Protein AF-A0A0F9I5W0-F1 (afdb_monomer_lite)

pLDDT: mean 92.87, std 6.88, range [50.56, 98.56]

Secondary structure (DSSP, 8-state):
--GGGGHHHHHHHHHTTT-EEEEEEE-TTS-EEEEEEEEE----SSSPPPEEEEEEEEE-SS-HHHHHHHHHHHGGG-SEEEEEEEHHHHHT--HHHHHHHHTTT-EEEEESSSEEEEEPPPP-----HHHHHHHHHHHHHHHHHHHHHHTTEEEETTEEEEEETTEEEETTT--BGGG-TTPPPTTT-----TTS--TTT---TTEEEEE--TT-GGG-EEEETTS-EEETHHHHHHHHHHHHHHHTT-

Sequence (250 aa):
MKEREMRPAVTQWLESQGLYCIYEILIGGAGYCDVVGFSFKSRTSRLIPPIEKIIAVELKMAKISDVHHQAKRNQPFVTESYAAMPADFVVRMRPQSIQKFEDSGVGLLAVERAVGIAVFPEKKIATSDKLRRKLWRYKLKLDKEATCAMSKYGAYRGHPIQMIDDVWVYSDTKESVASRKDRPCGSCGLANTAEGHDGCLGALKNLMNACCGHGNIREAYIQYVDSSCIRGEEARSIIDSLKEENDGVN

Foldseek 3Di:
DDQVVLVVQVCVVLVVVVWDKDAQDQQDPLHTAGMKTWDFPDDPDPDQGHTPFIETEHTDAADLPVQLSSQLSNVQAGQAGEYEYAQVNVVPDDPVSLVSCVVSQYWYWHTDNHIDTPGHGHTDRHDDPVVSVVVSVVVVVVVVVVVVQVVQWADDLQFIWGQDPNFIAGPVPRHGPVVCLQQARPQPRDTADPVSHHRVQPDFPQFPDWDLCRVHQQRGKTAGPVRDMDGGPVSNVVSVVSVVVVVVVD

Radius of gyration: 27.0 Å; chains: 1; bounding box: 64×36×71 Å

Structure (mmCIF, N/CA/C/O backbone):
data_AF-A0A0F9I5W0-F1
#
_entry.id   AF-A0A0F9I5W0-F1
#
loop_
_atom_site.group_PDB
_atom_site.id
_atom_site.type_symbol
_atom_site.label_atom_id
_atom_site.label_alt_id
_atom_site.label_comp_id
_atom_site.label_asym_id
_atom_site.label_entity_id
_atom_site.label_seq_id
_atom_site.pdbx_PDB_ins_code
_atom_site.Cartn_x
_atom_site.Cartn_y
_atom_site.Cartn_z
_atom_site.occupancy
_atom_site.B_iso_or_equiv
_atom_site.auth_seq_id
_atom_site.auth_comp_id
_atom_site.auth_asym_id
_atom_site.auth_atom_id
_atom_site.pdbx_PDB_model_num
ATOM 1 N N . MET A 1 1 ? -1.944 -7.900 -23.874 1.00 82.44 1 MET A N 1
ATOM 2 C CA . MET A 1 1 ? -1.635 -7.215 -22.609 1.00 82.44 1 MET A CA 1
ATOM 3 C C . MET A 1 1 ? -1.514 -5.720 -22.885 1.00 82.44 1 MET A C 1
ATOM 5 O O . MET A 1 1 ? -0.941 -5.365 -23.907 1.00 82.44 1 MET A O 1
ATOM 9 N N . LYS A 1 2 ? -2.102 -4.850 -22.065 1.00 95.12 2 LYS A N 1
ATOM 10 C CA . LYS A 1 2 ? -1.902 -3.385 -22.093 1.00 95.12 2 LYS A CA 1
ATOM 11 C C . LYS A 1 2 ? -0.915 -2.977 -20.996 1.00 95.12 2 LYS A C 1
ATOM 13 O O . LYS A 1 2 ? -0.785 -3.696 -20.013 1.00 95.12 2 LYS A O 1
ATOM 18 N N . GLU A 1 3 ? -0.292 -1.798 -21.095 1.00 94.62 3 GLU A N 1
ATOM 19 C CA . GLU A 1 3 ? 0.673 -1.326 -20.074 1.00 94.62 3 GLU A CA 1
ATOM 20 C C . GLU A 1 3 ? 0.073 -1.349 -18.658 1.00 94.62 3 GLU A C 1
ATOM 22 O O . GLU A 1 3 ? 0.682 -1.861 -17.725 1.00 94.62 3 GLU A O 1
ATOM 27 N N . ARG A 1 4 ? -1.180 -0.898 -18.505 1.00 95.75 4 ARG A N 1
ATOM 28 C CA . ARG A 1 4 ? -1.890 -0.914 -17.213 1.00 95.75 4 ARG A CA 1
ATOM 29 C C . ARG A 1 4 ? -2.176 -2.316 -16.667 1.00 95.75 4 ARG A C 1
ATOM 31 O O . ARG A 1 4 ? -2.299 -2.458 -15.456 1.00 95.75 4 ARG A O 1
ATOM 38 N N . GLU A 1 5 ? -2.260 -3.335 -17.521 1.00 96.19 5 GLU A N 1
ATOM 39 C CA . GLU A 1 5 ? -2.513 -4.721 -17.100 1.00 96.19 5 GLU A CA 1
ATOM 40 C C . GLU A 1 5 ? -1.285 -5.353 -16.423 1.00 96.19 5 GLU A C 1
ATOM 42 O O . GLU A 1 5 ? -1.437 -6.332 -15.704 1.00 96.19 5 GLU A O 1
ATOM 47 N N . MET A 1 6 ? -0.090 -4.768 -16.580 1.00 97.69 6 MET A N 1
ATOM 48 C CA . MET A 1 6 ? 1.117 -5.187 -15.853 1.00 97.69 6 MET A CA 1
ATOM 49 C C . MET A 1 6 ? 1.162 -4.672 -14.405 1.00 97.69 6 MET A C 1
ATOM 51 O O . MET A 1 6 ? 1.905 -5.215 -13.587 1.00 97.69 6 MET A O 1
ATOM 55 N N . ARG A 1 7 ? 0.376 -3.636 -14.060 1.00 97.31 7 ARG A N 1
ATOM 56 C CA . ARG A 1 7 ? 0.426 -2.996 -12.732 1.00 97.31 7 ARG A CA 1
ATOM 57 C C . ARG A 1 7 ? 0.190 -3.977 -11.578 1.00 97.31 7 ARG A C 1
ATOM 59 O O . ARG A 1 7 ? 0.999 -3.937 -10.661 1.00 97.31 7 ARG A O 1
ATOM 66 N N . PRO A 1 8 ? -0.823 -4.869 -11.594 1.00 97.12 8 PRO A N 1
ATOM 67 C CA . PRO A 1 8 ? -1.068 -5.770 -10.467 1.00 97.12 8 PRO A CA 1
ATOM 68 C C . PRO A 1 8 ? 0.121 -6.681 -10.142 1.00 97.12 8 PRO A C 1
ATOM 70 O O . PRO A 1 8 ? 0.496 -6.787 -8.980 1.00 97.12 8 PRO A O 1
ATOM 73 N N . ALA A 1 9 ? 0.758 -7.276 -11.157 1.00 96.56 9 ALA A N 1
ATOM 74 C CA . ALA A 1 9 ? 1.917 -8.147 -10.958 1.00 96.56 9 ALA A CA 1
ATOM 75 C C . ALA A 1 9 ? 3.124 -7.372 -10.398 1.00 96.56 9 ALA A C 1
ATOM 77 O O . ALA A 1 9 ? 3.797 -7.841 -9.481 1.00 96.56 9 ALA A O 1
ATOM 78 N N . VAL A 1 10 ? 3.372 -6.159 -10.906 1.00 97.94 10 VAL A N 1
ATOM 79 C CA . VAL A 1 10 ? 4.441 -5.281 -10.400 1.00 97.94 10 VAL A CA 1
ATOM 80 C C . VAL A 1 10 ? 4.159 -4.828 -8.967 1.00 97.94 10 VAL A C 1
ATOM 82 O O . VAL A 1 10 ? 5.059 -4.875 -8.132 1.00 97.94 10 VAL A O 1
ATOM 85 N N . THR A 1 11 ? 2.924 -4.435 -8.658 1.00 97.69 11 THR A N 1
ATOM 86 C CA . THR A 1 11 ? 2.501 -4.063 -7.302 1.00 97.69 11 THR A CA 1
ATOM 87 C C . THR A 1 11 ? 2.692 -5.223 -6.337 1.00 97.69 11 THR A C 1
ATOM 89 O O . THR A 1 11 ? 3.347 -5.043 -5.317 1.00 97.69 11 THR A O 1
ATOM 92 N N . GLN A 1 12 ? 2.230 -6.426 -6.688 1.00 96.44 12 GLN A N 1
ATOM 93 C CA . GLN A 1 12 ? 2.403 -7.616 -5.855 1.00 96.44 12 GLN A CA 1
ATOM 94 C C . GLN A 1 12 ? 3.888 -7.915 -5.585 1.00 96.44 12 GLN A C 1
ATOM 96 O O . GLN A 1 12 ? 4.258 -8.248 -4.462 1.00 96.44 12 GLN A O 1
ATOM 101 N N . TRP A 1 13 ? 4.752 -7.758 -6.592 1.00 97.75 13 TRP A N 1
ATOM 102 C CA . TRP A 1 13 ? 6.202 -7.934 -6.449 1.00 97.75 13 TRP A CA 1
ATOM 103 C C . TRP A 1 13 ? 6.872 -6.860 -5.572 1.00 97.75 13 TRP A C 1
ATOM 105 O O . TRP A 1 13 ? 7.838 -7.142 -4.856 1.00 97.75 13 TRP A O 1
ATOM 115 N N . LEU A 1 14 ? 6.389 -5.617 -5.606 1.00 97.56 14 LEU A N 1
ATOM 116 C CA . LEU A 1 14 ? 6.857 -4.551 -4.715 1.00 97.56 14 LEU A CA 1
ATOM 117 C C . LEU A 1 14 ? 6.367 -4.783 -3.276 1.00 97.56 14 LEU A C 1
ATOM 119 O O . LEU A 1 14 ? 7.142 -4.658 -2.328 1.00 97.56 14 LEU A O 1
ATOM 123 N N . GLU A 1 15 ? 5.107 -5.172 -3.102 1.00 96.12 15 GLU A N 1
ATOM 124 C CA . GLU A 1 15 ? 4.505 -5.482 -1.801 1.00 96.12 15 GLU A CA 1
ATOM 125 C C . GLU A 1 15 ? 5.158 -6.700 -1.144 1.00 96.12 15 GLU A C 1
ATOM 127 O O . GLU A 1 15 ? 5.411 -6.675 0.060 1.00 96.12 15 GLU A O 1
ATOM 132 N N . SER A 1 16 ? 5.544 -7.725 -1.917 1.00 95.81 16 SER A N 1
ATOM 133 C CA . SER A 1 16 ? 6.304 -8.868 -1.390 1.00 95.81 16 SER A CA 1
ATOM 134 C C . SER A 1 16 ? 7.693 -8.482 -0.869 1.00 95.81 16 SER A C 1
ATOM 136 O O . SER A 1 16 ? 8.328 -9.266 -0.172 1.00 95.81 16 SER A O 1
ATOM 138 N N . GLN A 1 17 ? 8.174 -7.276 -1.191 1.00 96.25 17 GLN A N 1
ATOM 139 C CA . GLN A 1 17 ? 9.389 -6.680 -0.624 1.00 96.25 17 GLN A CA 1
ATOM 140 C C . GLN A 1 17 ? 9.099 -5.743 0.564 1.00 96.25 17 GLN A C 1
ATOM 142 O O . GLN A 1 17 ? 9.999 -5.036 1.016 1.00 96.25 17 GLN A O 1
ATOM 147 N N . GLY A 1 18 ? 7.859 -5.698 1.060 1.00 96.38 18 GLY A N 1
ATOM 148 C CA . GLY A 1 18 ? 7.440 -4.832 2.165 1.00 96.38 18 GLY A CA 1
ATOM 149 C C . GLY A 1 18 ? 7.281 -3.357 1.783 1.00 96.38 18 GLY A C 1
ATOM 150 O O . GLY A 1 18 ? 7.412 -2.484 2.643 1.00 96.38 18 GLY A O 1
ATOM 151 N N . LEU A 1 19 ? 7.045 -3.054 0.502 1.00 97.19 19 LEU A N 1
ATOM 152 C CA . LEU A 1 19 ? 6.927 -1.683 0.003 1.00 97.19 19 LEU A CA 1
ATOM 153 C C . LEU A 1 19 ? 5.465 -1.242 -0.125 1.00 97.19 19 LEU A C 1
ATOM 155 O O . LEU A 1 19 ? 4.602 -2.007 -0.546 1.00 97.19 19 LEU A O 1
ATOM 159 N N . TYR A 1 20 ? 5.208 0.035 0.156 1.00 97.69 20 TYR A N 1
ATOM 160 C CA . TYR A 1 20 ? 3.970 0.712 -0.229 1.00 97.69 20 TYR A CA 1
ATOM 161 C C . TYR A 1 20 ? 4.017 1.044 -1.717 1.00 97.69 20 TYR A C 1
ATOM 163 O O . TYR A 1 20 ? 5.058 1.488 -2.204 1.00 97.69 20 TYR A O 1
ATOM 171 N N . CYS A 1 21 ? 2.893 0.911 -2.418 1.00 97.88 21 CYS A N 1
ATOM 172 C CA . CYS A 1 21 ? 2.815 1.181 -3.851 1.00 97.88 21 CYS A CA 1
ATOM 173 C C . CYS A 1 21 ? 1.984 2.426 -4.167 1.00 97.88 21 CYS A C 1
ATOM 175 O O . CYS A 1 21 ? 0.959 2.701 -3.542 1.00 97.88 21 CYS A O 1
ATOM 177 N N . ILE A 1 22 ? 2.419 3.177 -5.176 1.00 97.56 22 ILE A N 1
ATOM 178 C CA . ILE A 1 22 ? 1.667 4.288 -5.757 1.00 97.56 22 ILE A CA 1
ATOM 179 C C . ILE A 1 22 ? 1.828 4.322 -7.276 1.00 97.56 22 ILE A C 1
ATOM 181 O O . ILE A 1 22 ? 2.888 3.990 -7.802 1.00 97.56 22 ILE A O 1
ATOM 185 N N . TYR A 1 23 ? 0.780 4.761 -7.971 1.00 97.44 23 TYR A N 1
ATOM 186 C CA . TYR A 1 23 ? 0.743 4.870 -9.426 1.00 97.44 23 TYR A CA 1
ATOM 187 C C . TYR A 1 23 ? 0.873 6.314 -9.908 1.00 97.44 23 TYR A C 1
ATOM 189 O O . TYR A 1 23 ? 0.441 7.236 -9.214 1.00 97.44 23 TYR A O 1
ATOM 197 N N . GLU A 1 24 ? 1.412 6.487 -11.117 1.00 96.88 24 GLU A N 1
ATOM 198 C CA . GLU A 1 24 ? 1.416 7.755 -11.865 1.00 96.88 24 GLU A CA 1
ATOM 199 C C . GLU A 1 24 ? 1.892 8.936 -10.996 1.00 96.88 24 GLU A C 1
ATOM 201 O O . GLU A 1 24 ? 1.242 9.979 -10.871 1.00 96.88 24 GLU A O 1
ATOM 206 N N . ILE A 1 25 ? 3.052 8.775 -10.352 1.00 96.38 25 ILE A N 1
ATOM 207 C CA . ILE A 1 25 ? 3.616 9.786 -9.456 1.00 96.38 25 ILE A CA 1
ATOM 208 C C . ILE A 1 25 ? 4.757 10.544 -10.139 1.00 96.38 25 ILE A C 1
ATOM 210 O O . ILE A 1 25 ? 5.701 9.960 -10.658 1.00 96.38 25 ILE A O 1
ATOM 214 N N . LEU A 1 26 ? 4.713 11.879 -10.075 1.00 96.50 26 LEU A N 1
ATOM 215 C CA . LEU A 1 26 ? 5.865 12.717 -10.424 1.00 96.50 26 LEU A CA 1
ATOM 216 C C . LEU A 1 26 ? 7.041 12.451 -9.462 1.00 96.50 26 LEU A C 1
ATOM 218 O O . LEU A 1 26 ? 6.924 12.767 -8.265 1.00 96.50 26 LEU A O 1
ATOM 222 N N . ILE A 1 27 ? 8.151 11.926 -9.992 1.00 93.69 27 ILE A N 1
ATOM 223 C CA . ILE A 1 27 ? 9.408 11.662 -9.278 1.00 93.69 27 ILE A CA 1
ATOM 224 C C . ILE A 1 27 ? 10.394 12.803 -9.552 1.00 93.69 27 ILE A C 1
ATOM 226 O O . ILE A 1 27 ? 11.068 12.840 -10.579 1.00 93.69 27 ILE A O 1
ATOM 230 N N . GLY A 1 28 ? 10.497 13.750 -8.617 1.00 88.75 28 GLY A N 1
ATOM 231 C CA . GLY A 1 28 ? 11.455 14.853 -8.731 1.00 88.75 28 GLY A CA 1
ATOM 232 C C . GLY A 1 28 ? 11.319 15.614 -10.058 1.00 88.75 28 GLY A C 1
ATOM 233 O O . GLY A 1 28 ? 10.234 16.098 -10.378 1.00 88.75 28 GLY A O 1
ATOM 234 N N . GLY A 1 29 ? 12.424 15.717 -10.804 1.00 90.56 29 GLY A N 1
ATOM 235 C CA . GLY A 1 29 ? 12.475 16.295 -12.156 1.00 90.56 29 GLY A CA 1
ATOM 236 C C . GLY A 1 29 ? 12.435 15.266 -13.298 1.00 90.56 29 GLY A C 1
ATOM 237 O O . GLY A 1 29 ? 12.573 15.642 -14.460 1.00 90.56 29 GLY A O 1
ATOM 238 N N . ALA A 1 30 ? 12.273 13.971 -12.999 1.00 92.06 30 ALA A N 1
ATOM 239 C CA . ALA A 1 30 ? 12.296 12.907 -14.006 1.00 92.06 30 ALA A CA 1
ATOM 240 C C . ALA A 1 30 ? 11.003 12.821 -14.833 1.00 92.06 30 ALA A C 1
ATOM 242 O O . ALA A 1 30 ? 11.044 12.370 -15.974 1.00 92.06 30 ALA A O 1
ATOM 243 N N . GLY A 1 31 ? 9.884 13.307 -14.292 1.00 95.62 31 GLY A N 1
ATOM 244 C CA . GLY A 1 31 ? 8.555 13.149 -14.882 1.00 95.62 31 GLY A CA 1
ATOM 245 C C . GLY A 1 31 ? 7.683 12.186 -14.077 1.00 95.62 31 GLY A C 1
ATOM 246 O O . GLY A 1 31 ? 7.997 11.850 -12.931 1.00 95.62 31 GLY A O 1
ATOM 247 N N . TYR A 1 32 ? 6.545 11.813 -14.654 1.00 97.62 32 TYR A N 1
ATOM 248 C CA . TYR A 1 32 ? 5.653 10.812 -14.077 1.00 97.62 32 TYR A CA 1
ATOM 249 C C . TYR A 1 32 ? 6.230 9.418 -14.298 1.00 97.62 32 TYR A C 1
ATOM 251 O O . TYR A 1 32 ? 6.680 9.121 -15.398 1.00 97.62 32 TYR A O 1
ATOM 259 N N . CYS A 1 33 ? 6.197 8.598 -13.253 1.00 97.62 33 CYS A N 1
ATOM 260 C CA . CYS A 1 33 ? 6.537 7.183 -13.315 1.00 97.62 33 CYS A CA 1
ATOM 261 C C . CYS A 1 33 ? 5.280 6.345 -13.077 1.00 97.62 33 CYS A C 1
ATOM 263 O O . CYS A 1 33 ? 4.433 6.719 -12.255 1.00 97.62 33 CYS A O 1
ATOM 265 N N . ASP A 1 34 ? 5.165 5.227 -13.790 1.00 98.00 34 ASP A N 1
ATOM 266 C CA . ASP A 1 34 ? 3.978 4.373 -13.768 1.00 98.00 34 ASP A CA 1
ATOM 267 C C . ASP A 1 34 ? 3.693 3.759 -12.400 1.00 98.00 34 ASP A C 1
ATOM 269 O O . ASP A 1 34 ? 2.553 3.838 -11.931 1.00 98.00 34 ASP A O 1
ATOM 273 N N . VAL A 1 35 ? 4.704 3.152 -11.772 1.00 98.31 35 VAL A N 1
ATOM 274 C CA . VAL A 1 35 ? 4.591 2.507 -10.458 1.00 98.31 35 VAL A CA 1
ATOM 275 C C . VAL A 1 35 ? 5.809 2.853 -9.609 1.00 98.31 35 VAL A C 1
ATOM 277 O O . VAL A 1 35 ? 6.950 2.740 -10.053 1.00 98.31 35 VAL A O 1
ATOM 280 N N . VAL A 1 36 ? 5.574 3.251 -8.361 1.00 97.88 36 VAL A N 1
ATOM 281 C CA . VAL A 1 36 ? 6.628 3.477 -7.372 1.00 97.88 36 VAL A CA 1
ATOM 282 C C . VAL A 1 36 ? 6.345 2.667 -6.120 1.00 97.88 36 VAL A C 1
ATOM 284 O O . VAL A 1 36 ? 5.305 2.844 -5.489 1.00 97.88 36 VAL A O 1
ATOM 287 N N . GLY A 1 37 ? 7.301 1.819 -5.750 1.00 98.06 37 GLY A N 1
ATOM 288 C CA . GLY A 1 37 ? 7.352 1.153 -4.453 1.00 98.06 37 GLY A CA 1
ATOM 289 C C . GLY A 1 37 ? 8.230 1.943 -3.488 1.00 98.06 37 GLY A C 1
ATOM 290 O O . GLY A 1 37 ? 9.284 2.431 -3.888 1.00 98.06 37 GLY A O 1
ATOM 291 N N . PHE A 1 38 ? 7.846 2.088 -2.224 1.00 97.50 38 PHE A N 1
ATOM 292 C CA . PHE A 1 38 ? 8.676 2.777 -1.235 1.00 97.50 38 PHE A CA 1
ATOM 293 C C . PHE A 1 38 ? 8.507 2.239 0.188 1.00 97.50 38 PHE A C 1
ATOM 295 O O . PHE A 1 38 ? 7.446 1.750 0.565 1.00 97.50 38 PHE A O 1
ATOM 302 N N . SER A 1 39 ? 9.549 2.392 1.002 1.00 96.94 39 SER A N 1
ATOM 303 C CA . SER A 1 39 ? 9.521 2.161 2.445 1.00 96.94 39 SER A CA 1
ATOM 304 C C . SER A 1 39 ? 10.256 3.267 3.197 1.00 96.94 39 SER A C 1
ATOM 306 O O . SER A 1 39 ? 11.050 4.043 2.653 1.00 96.94 39 SER A O 1
ATOM 308 N N . PHE A 1 40 ? 9.963 3.345 4.487 1.00 96.19 40 PHE A N 1
ATOM 309 C CA . PHE A 1 40 ? 10.560 4.283 5.419 1.00 96.19 40 PHE A CA 1
ATOM 310 C C . PHE A 1 40 ? 11.218 3.498 6.541 1.00 96.19 40 PHE A C 1
ATOM 312 O O . PHE A 1 40 ? 10.664 2.496 6.989 1.00 96.19 40 PHE A O 1
ATOM 319 N N . LYS A 1 41 ? 12.342 4.005 7.053 1.00 95.62 41 LYS A N 1
ATOM 320 C CA . LYS A 1 41 ? 12.914 3.474 8.293 1.00 95.62 41 LYS A CA 1
ATOM 321 C C . LYS A 1 41 ? 11.920 3.629 9.446 1.00 95.62 41 LYS A C 1
ATOM 323 O O . LYS A 1 41 ? 11.048 4.504 9.419 1.00 95.62 41 LYS A O 1
ATOM 328 N N . SER A 1 42 ? 12.110 2.833 10.496 1.00 94.06 42 SER A N 1
ATOM 329 C CA . SER A 1 42 ? 11.346 2.960 11.736 1.00 94.06 42 SER A CA 1
ATOM 330 C C . SER A 1 42 ? 11.361 4.394 12.259 1.00 94.06 42 SER A C 1
ATOM 332 O O . SER A 1 42 ? 12.389 5.079 12.275 1.00 94.06 42 SER A O 1
ATOM 334 N N . ARG A 1 43 ? 10.189 4.862 12.687 1.00 92.12 43 ARG A N 1
ATOM 335 C CA . ARG A 1 43 ? 10.019 6.217 13.201 1.00 92.12 43 ARG A CA 1
ATOM 336 C C . ARG A 1 43 ? 10.555 6.298 14.628 1.00 92.12 43 ARG A C 1
ATOM 338 O O . ARG A 1 43 ? 9.974 5.719 15.533 1.00 92.12 43 ARG A O 1
ATOM 345 N N . THR A 1 44 ? 11.628 7.059 14.826 1.00 90.31 44 THR A N 1
ATOM 346 C CA . THR A 1 44 ? 12.231 7.297 16.152 1.00 90.31 44 THR A CA 1
ATOM 347 C C . THR A 1 44 ? 11.828 8.637 16.771 1.00 90.31 44 THR A C 1
ATOM 349 O O . THR A 1 44 ? 12.105 8.887 17.938 1.00 90.31 44 THR A O 1
ATOM 352 N N . SER A 1 45 ? 11.189 9.528 16.005 1.00 92.69 45 SER A N 1
ATOM 353 C CA . SER A 1 45 ? 10.812 10.868 16.468 1.00 92.69 45 SER A CA 1
ATOM 354 C C 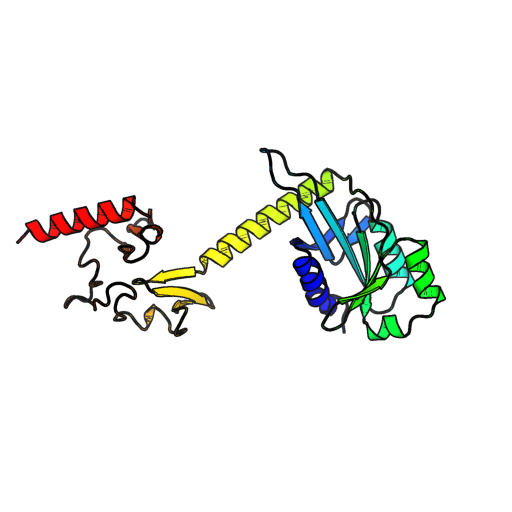. SER A 1 45 ? 9.581 11.420 15.742 1.00 92.69 45 SER A C 1
ATOM 356 O O . SER A 1 45 ? 8.978 10.767 14.885 1.00 92.69 45 SER A O 1
ATOM 358 N N . ARG A 1 46 ? 9.199 12.665 16.057 1.00 83.44 46 ARG A N 1
ATOM 359 C CA . ARG A 1 46 ? 8.107 13.367 15.362 1.00 83.44 46 ARG A CA 1
ATOM 360 C C . ARG A 1 46 ? 8.429 13.681 13.897 1.00 83.44 46 ARG A C 1
ATOM 362 O O . ARG A 1 46 ? 7.489 13.874 13.128 1.00 83.44 46 ARG A O 1
ATOM 369 N N . LEU A 1 47 ? 9.704 13.691 13.507 1.00 91.75 47 LEU A N 1
ATOM 370 C CA . LEU A 1 47 ? 10.131 13.953 12.133 1.00 91.75 47 LEU A CA 1
ATOM 371 C C . LEU A 1 47 ? 9.667 12.848 11.172 1.00 91.75 47 LEU A C 1
ATOM 373 O O . LEU A 1 47 ? 9.412 11.711 11.572 1.00 91.75 47 LEU A O 1
ATOM 377 N N . ILE A 1 48 ? 9.572 13.196 9.887 1.00 93.81 48 ILE A N 1
ATOM 378 C CA . ILE A 1 48 ? 9.342 12.216 8.821 1.00 93.81 48 ILE A CA 1
ATOM 379 C C . ILE A 1 48 ? 10.563 11.288 8.775 1.00 93.81 48 ILE A C 1
ATOM 381 O O . ILE A 1 48 ? 11.680 11.800 8.620 1.00 93.81 48 ILE A O 1
ATOM 385 N N . PRO A 1 49 ? 10.387 9.960 8.893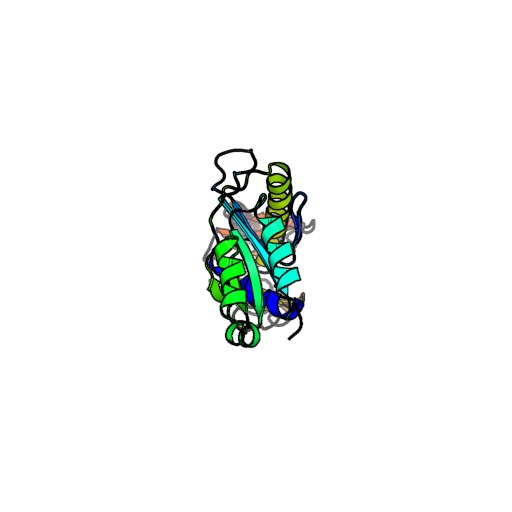 1.00 94.88 49 PRO A N 1
ATOM 386 C CA . PRO A 1 49 ? 11.513 9.042 8.844 1.00 94.88 49 PRO A CA 1
ATOM 387 C C . PRO A 1 49 ? 12.284 9.166 7.519 1.00 94.88 49 PRO A C 1
ATOM 389 O O . PRO A 1 49 ? 11.713 9.563 6.496 1.00 94.88 49 PRO A O 1
ATOM 392 N N . PRO A 1 50 ? 13.587 8.848 7.492 1.00 94.25 50 PRO A N 1
ATOM 393 C CA . PRO A 1 50 ? 14.317 8.702 6.239 1.00 94.25 50 PRO A CA 1
ATOM 394 C C . PRO A 1 50 ? 13.661 7.648 5.339 1.00 94.25 50 PRO A C 1
ATOM 396 O O . PRO A 1 50 ? 13.156 6.636 5.835 1.00 94.25 50 PRO A O 1
ATOM 399 N N . ILE A 1 51 ? 13.698 7.875 4.022 1.00 95.00 51 ILE A N 1
ATOM 400 C CA . ILE A 1 51 ? 13.374 6.820 3.054 1.00 95.00 51 ILE A CA 1
ATOM 401 C C . ILE A 1 51 ? 14.395 5.700 3.254 1.00 95.00 51 ILE A C 1
ATOM 403 O O . ILE A 1 51 ? 15.596 5.959 3.338 1.00 95.00 51 ILE A O 1
ATOM 407 N N . GLU A 1 52 ? 13.908 4.472 3.360 1.00 94.88 52 GLU A N 1
ATOM 408 C CA . GLU A 1 52 ? 14.759 3.287 3.397 1.00 94.88 52 GLU A CA 1
ATOM 409 C C . GLU A 1 52 ? 14.975 2.748 1.985 1.00 94.88 52 GLU A C 1
ATOM 411 O O . GLU A 1 52 ? 16.116 2.571 1.564 1.00 94.88 52 GLU A O 1
ATOM 416 N N . LYS A 1 53 ? 13.883 2.555 1.240 1.00 96.06 53 LYS A N 1
ATOM 417 C CA . LYS A 1 53 ? 13.907 2.063 -0.135 1.00 96.06 53 LYS A CA 1
ATOM 418 C C . LYS A 1 53 ? 12.901 2.826 -0.987 1.00 96.06 53 LYS A C 1
ATOM 420 O O . LYS A 1 53 ? 11.818 3.174 -0.519 1.00 96.06 53 LYS A O 1
ATOM 425 N N . ILE A 1 54 ? 13.248 3.088 -2.241 1.00 97.00 54 ILE A N 1
ATOM 426 C CA . ILE A 1 54 ? 12.324 3.610 -3.248 1.00 97.00 54 ILE A CA 1
ATOM 427 C C . ILE A 1 54 ? 12.672 3.019 -4.616 1.00 97.00 54 ILE A C 1
ATOM 429 O O . ILE A 1 54 ? 13.771 3.204 -5.136 1.00 97.00 54 ILE A O 1
ATOM 433 N N . ILE A 1 55 ? 11.721 2.304 -5.197 1.00 97.69 55 ILE A N 1
ATOM 434 C CA . ILE A 1 55 ? 11.843 1.635 -6.485 1.00 97.69 55 ILE A CA 1
ATOM 435 C C . ILE A 1 55 ? 10.918 2.337 -7.475 1.00 97.69 55 ILE A C 1
ATOM 437 O O . ILE A 1 55 ? 9.714 2.396 -7.238 1.00 97.69 55 ILE A O 1
ATOM 441 N N . ALA A 1 56 ? 11.466 2.854 -8.573 1.00 97.75 56 ALA A N 1
ATOM 442 C CA . ALA A 1 56 ? 10.675 3.301 -9.719 1.00 97.75 56 ALA A CA 1
ATOM 443 C C . ALA A 1 56 ? 10.583 2.186 -10.760 1.00 97.75 56 ALA A C 1
ATOM 445 O O . ALA A 1 56 ? 11.598 1.571 -11.085 1.00 97.75 56 ALA A O 1
ATOM 446 N N . VAL A 1 57 ? 9.391 1.956 -11.303 1.00 98.44 57 VAL A N 1
ATOM 447 C CA . VAL A 1 57 ? 9.156 0.983 -12.370 1.00 98.44 57 VAL A CA 1
ATOM 448 C C . VAL A 1 57 ? 8.396 1.660 -13.506 1.00 98.44 57 VAL A C 1
ATOM 450 O O . VAL A 1 57 ? 7.251 2.077 -13.331 1.00 98.44 57 VAL A O 1
ATOM 453 N N . GLU A 1 58 ? 9.035 1.756 -14.671 1.00 98.50 58 GLU A N 1
ATOM 454 C CA . GLU A 1 58 ? 8.414 2.254 -15.901 1.00 98.50 58 GLU A CA 1
ATOM 455 C C . GLU A 1 58 ? 7.884 1.084 -16.737 1.00 98.50 58 GLU A C 1
ATOM 457 O O . GLU A 1 58 ? 8.614 0.123 -16.991 1.00 98.50 58 GLU A O 1
ATOM 462 N N . LEU A 1 59 ? 6.628 1.153 -17.179 1.00 98.25 59 LEU A N 1
ATOM 463 C CA . LEU A 1 59 ? 5.954 0.074 -17.896 1.00 98.25 59 LEU A CA 1
ATOM 464 C C . LEU A 1 59 ? 5.936 0.362 -19.397 1.00 98.25 59 LEU A C 1
ATOM 466 O O . LEU A 1 59 ? 5.531 1.442 -19.820 1.00 98.25 59 LEU A O 1
ATOM 470 N N . LYS A 1 60 ? 6.302 -0.616 -20.233 1.00 98.00 60 LYS A N 1
ATOM 471 C CA . LYS A 1 60 ? 6.162 -0.484 -21.693 1.00 98.00 60 LYS A CA 1
ATOM 472 C C . LYS A 1 60 ? 5.881 -1.801 -22.380 1.00 98.00 60 LYS A C 1
ATOM 474 O O . LYS A 1 60 ? 6.484 -2.819 -22.066 1.00 98.00 60 LYS A O 1
ATOM 479 N N . MET A 1 61 ? 5.024 -1.765 -23.398 1.00 97.75 61 MET A N 1
ATOM 480 C CA . MET A 1 61 ? 4.701 -2.976 -24.161 1.00 97.75 61 MET A CA 1
ATOM 481 C C . MET A 1 61 ? 5.854 -3.471 -25.038 1.00 97.75 61 MET A C 1
ATOM 483 O O . MET A 1 61 ? 6.092 -4.670 -25.108 1.00 97.75 61 MET A O 1
ATOM 487 N N . ALA A 1 62 ? 6.534 -2.564 -25.747 1.00 95.75 62 ALA A N 1
ATOM 488 C CA . ALA A 1 62 ? 7.537 -2.949 -26.752 1.00 95.75 62 ALA A CA 1
ATOM 489 C C . ALA A 1 62 ? 8.615 -1.887 -27.046 1.00 95.75 62 ALA A C 1
ATOM 491 O O . ALA A 1 62 ? 9.630 -2.190 -27.672 1.00 95.75 62 ALA A O 1
ATOM 492 N N . LYS A 1 63 ? 8.427 -0.627 -26.630 1.00 97.31 63 LYS A N 1
ATOM 493 C CA . LYS A 1 63 ? 9.347 0.468 -26.981 1.00 97.31 63 LYS A CA 1
ATOM 494 C C . LYS A 1 63 ? 10.561 0.500 -26.048 1.00 97.31 63 LYS A C 1
ATOM 496 O O . LYS A 1 63 ? 10.584 1.255 -25.080 1.00 97.31 63 LYS A O 1
ATOM 501 N N . ILE A 1 64 ? 11.568 -0.319 -26.363 1.00 97.81 64 ILE A N 1
ATOM 502 C CA . ILE A 1 64 ? 12.797 -0.490 -25.563 1.00 97.81 64 ILE A CA 1
ATOM 503 C C . ILE A 1 64 ? 13.509 0.848 -25.306 1.00 97.81 64 ILE A C 1
ATOM 505 O O . ILE A 1 64 ? 13.918 1.115 -24.182 1.00 97.81 64 ILE A O 1
ATOM 509 N N . SER A 1 65 ? 13.660 1.695 -26.331 1.00 97.69 65 SER A N 1
ATOM 510 C CA . SER A 1 65 ? 14.336 2.995 -26.198 1.00 97.69 65 SER A CA 1
ATOM 511 C C . SER A 1 65 ? 13.641 3.913 -25.200 1.00 97.69 65 SER A C 1
ATOM 513 O O . SER A 1 65 ? 14.301 4.538 -24.374 1.00 97.69 65 SER A O 1
ATOM 515 N N . ASP A 1 66 ? 12.313 3.971 -25.273 1.00 97.69 66 ASP A N 1
ATOM 516 C CA . ASP A 1 66 ? 11.505 4.888 -24.476 1.00 97.69 66 ASP A CA 1
ATOM 517 C C . ASP A 1 66 ? 11.539 4.461 -23.011 1.00 97.69 66 ASP A C 1
ATOM 519 O O . ASP A 1 66 ? 11.879 5.265 -22.145 1.00 97.69 66 ASP A O 1
ATOM 523 N N . VAL A 1 67 ? 11.283 3.174 -22.744 1.00 97.50 67 VAL A N 1
ATOM 524 C CA . VAL A 1 67 ? 11.269 2.645 -21.373 1.00 97.50 67 VAL A CA 1
ATOM 525 C C . VAL A 1 67 ? 12.644 2.731 -20.721 1.00 97.50 67 VAL A C 1
ATOM 527 O O . VAL A 1 67 ? 12.752 3.112 -19.559 1.00 97.50 67 VAL A O 1
ATOM 530 N N . HIS A 1 68 ? 13.711 2.460 -21.481 1.00 98.31 68 HIS A N 1
ATOM 531 C CA . HIS A 1 68 ? 15.085 2.607 -21.006 1.00 98.31 68 HIS A CA 1
ATOM 532 C C . HIS A 1 68 ? 15.398 4.060 -20.654 1.00 98.31 68 HIS A C 1
ATOM 534 O O . HIS A 1 68 ? 15.886 4.338 -19.559 1.00 98.31 68 HIS A O 1
ATOM 540 N N . HIS A 1 69 ? 15.067 5.000 -21.543 1.00 97.81 69 HIS A N 1
ATOM 541 C CA . HIS A 1 69 ? 15.300 6.422 -21.316 1.00 97.81 69 HIS A CA 1
ATOM 542 C C . HIS A 1 69 ? 14.539 6.939 -20.085 1.00 97.81 69 HIS A C 1
ATOM 544 O O . HIS A 1 69 ? 15.119 7.633 -19.247 1.00 97.81 69 HIS A O 1
ATOM 550 N N . GLN A 1 70 ? 13.261 6.583 -19.950 1.00 97.75 70 GLN A N 1
ATOM 551 C CA . GLN A 1 70 ? 12.418 6.979 -18.821 1.00 97.75 70 GLN A CA 1
ATOM 552 C C . GLN A 1 70 ? 12.924 6.378 -17.500 1.00 97.75 70 GLN A C 1
ATOM 554 O O . GLN A 1 70 ? 13.151 7.112 -16.536 1.00 97.75 70 GLN A O 1
ATOM 559 N N . ALA A 1 71 ? 13.215 5.074 -17.468 1.00 97.50 71 ALA A N 1
ATOM 560 C CA . ALA A 1 71 ? 13.763 4.419 -16.284 1.00 97.50 71 ALA A CA 1
ATOM 561 C C . ALA A 1 71 ? 15.137 4.996 -15.893 1.00 97.50 71 ALA A C 1
ATOM 563 O O . ALA A 1 71 ? 15.389 5.273 -14.716 1.00 97.50 71 ALA A O 1
ATOM 564 N N . LYS A 1 72 ? 16.013 5.281 -16.862 1.00 97.56 72 LYS A N 1
ATOM 565 C CA . LYS A 1 72 ? 17.307 5.930 -16.607 1.00 97.56 72 LYS A CA 1
ATOM 566 C C . LYS A 1 72 ? 17.138 7.321 -15.990 1.00 97.56 72 LYS A C 1
ATOM 568 O O . LYS A 1 72 ? 17.848 7.660 -15.046 1.00 97.56 72 LYS A O 1
ATOM 573 N N . ARG A 1 73 ? 16.168 8.114 -16.461 1.00 96.88 73 ARG A N 1
ATOM 574 C CA . ARG A 1 73 ? 15.863 9.446 -15.901 1.00 96.88 73 ARG A CA 1
ATOM 575 C C . ARG A 1 73 ? 15.396 9.410 -14.447 1.00 96.88 73 ARG A C 1
ATOM 577 O O . ARG A 1 73 ? 15.612 10.393 -13.742 1.00 96.88 73 ARG A O 1
ATOM 584 N N . ASN A 1 74 ? 14.796 8.311 -13.990 1.00 96.44 74 ASN A N 1
ATOM 585 C CA . ASN A 1 74 ? 14.354 8.163 -12.601 1.00 96.44 74 ASN A CA 1
ATOM 586 C C . ASN A 1 74 ? 15.522 7.940 -11.622 1.00 96.44 74 ASN A C 1
ATOM 588 O O . ASN A 1 74 ? 15.421 8.353 -10.466 1.00 96.44 74 ASN A O 1
ATOM 592 N N . GLN A 1 75 ? 16.636 7.344 -12.070 1.00 95.94 75 GLN A N 1
ATOM 593 C CA . GLN A 1 75 ? 17.756 6.914 -11.214 1.00 95.94 75 GLN A CA 1
ATOM 594 C C . GLN A 1 75 ? 18.301 7.963 -10.225 1.00 95.94 75 GLN A C 1
ATOM 596 O O . GLN A 1 75 ? 18.626 7.573 -9.107 1.00 95.94 75 GLN A O 1
ATOM 601 N N . PRO A 1 76 ? 18.409 9.269 -10.549 1.00 95.06 76 PRO A N 1
ATOM 602 C CA . PRO A 1 76 ? 18.915 10.262 -9.595 1.00 95.06 76 PRO A CA 1
ATOM 603 C C . PRO A 1 76 ? 18.019 10.477 -8.365 1.00 95.06 76 PRO A C 1
ATOM 605 O O . PRO A 1 76 ? 18.432 11.122 -7.405 1.00 95.06 76 PRO A O 1
ATOM 608 N N . PHE A 1 77 ? 16.777 9.990 -8.396 1.00 95.62 77 PHE A N 1
ATOM 609 C CA . PHE A 1 77 ? 15.769 10.257 -7.371 1.00 95.62 77 PHE A CA 1
ATOM 610 C C . PHE A 1 77 ? 15.359 9.017 -6.576 1.00 95.62 77 PHE A C 1
ATOM 612 O O . PHE A 1 77 ? 14.606 9.153 -5.608 1.00 95.62 77 PHE A O 1
ATOM 619 N N . VAL A 1 78 ? 15.815 7.830 -6.982 1.00 95.88 78 VAL A N 1
ATOM 620 C CA . VAL A 1 78 ? 15.360 6.546 -6.440 1.00 95.88 78 VAL A CA 1
ATOM 621 C C . VAL A 1 78 ? 16.531 5.644 -6.058 1.00 95.88 78 VAL A C 1
ATOM 623 O O . VAL A 1 78 ? 17.657 5.871 -6.493 1.00 95.88 78 VAL A O 1
ATOM 626 N N . THR A 1 79 ? 16.285 4.630 -5.226 1.00 96.75 79 THR A N 1
ATOM 627 C CA . THR A 1 79 ? 17.324 3.668 -4.842 1.00 96.75 79 THR A CA 1
ATOM 628 C C . THR A 1 79 ? 17.542 2.635 -5.931 1.00 96.75 79 THR A C 1
ATOM 630 O O . THR A 1 79 ? 18.669 2.205 -6.143 1.00 96.75 79 THR A O 1
ATOM 633 N N . GLU A 1 80 ? 16.466 2.251 -6.620 1.00 97.44 80 GLU A N 1
ATOM 634 C CA . GLU A 1 80 ? 16.483 1.310 -7.736 1.00 97.44 80 GLU A CA 1
ATOM 635 C C . GLU A 1 80 ? 15.513 1.800 -8.820 1.00 97.44 80 GLU A C 1
ATOM 637 O O . GLU A 1 80 ? 14.441 2.328 -8.512 1.00 97.44 80 GLU A O 1
ATOM 642 N N . SER A 1 81 ? 15.884 1.634 -10.088 1.00 97.62 81 SER A N 1
ATOM 643 C CA . SER A 1 81 ? 15.026 1.976 -11.222 1.00 97.62 81 SER A CA 1
ATOM 644 C C . SER A 1 81 ? 14.951 0.804 -12.186 1.00 97.62 81 SER A C 1
ATOM 646 O O . SER A 1 81 ? 15.988 0.267 -12.579 1.00 97.62 81 SER A O 1
ATOM 648 N N . TYR A 1 82 ? 13.734 0.431 -12.565 1.00 98.56 82 TYR A N 1
ATOM 649 C CA . TYR A 1 82 ? 13.452 -0.686 -13.452 1.00 98.56 82 TYR A CA 1
ATOM 650 C C . TYR A 1 82 ? 12.647 -0.233 -14.668 1.00 98.56 82 TYR A C 1
ATOM 652 O O . TYR A 1 82 ? 11.746 0.601 -14.574 1.00 98.56 82 TYR A O 1
ATOM 660 N N . ALA A 1 83 ? 12.941 -0.854 -15.803 1.00 98.44 83 ALA A N 1
ATOM 661 C CA . ALA A 1 83 ? 12.007 -0.991 -16.906 1.00 98.44 83 ALA A CA 1
ATOM 662 C C . ALA A 1 83 ? 11.262 -2.320 -16.759 1.00 98.44 83 ALA A C 1
ATOM 664 O O . ALA A 1 83 ? 11.868 -3.337 -16.423 1.00 98.44 83 ALA A O 1
ATOM 665 N N . ALA A 1 84 ? 9.966 -2.333 -17.037 1.00 98.38 84 ALA A N 1
ATOM 666 C CA . ALA A 1 84 ? 9.151 -3.535 -17.016 1.00 98.38 84 ALA A CA 1
ATOM 667 C C . ALA A 1 84 ? 8.415 -3.705 -18.342 1.00 98.38 84 ALA A C 1
ATOM 669 O O . ALA A 1 84 ? 7.786 -2.775 -18.859 1.00 98.38 84 ALA A O 1
ATOM 670 N N . MET A 1 85 ? 8.515 -4.909 -18.893 1.00 98.38 85 MET A N 1
ATOM 671 C CA . MET A 1 85 ? 7.944 -5.272 -20.186 1.00 98.38 85 MET A CA 1
ATOM 672 C C . MET A 1 85 ? 7.331 -6.677 -20.112 1.00 98.38 85 MET A C 1
ATOM 674 O O . MET A 1 85 ? 7.703 -7.450 -19.225 1.00 98.38 85 MET A O 1
ATOM 678 N N . PRO A 1 86 ? 6.422 -7.045 -21.034 1.00 98.31 86 PRO A N 1
ATOM 679 C CA . PRO A 1 86 ? 5.872 -8.395 -21.091 1.00 98.31 86 PRO A CA 1
ATOM 680 C C . PRO A 1 86 ? 6.967 -9.461 -21.172 1.00 98.31 86 PRO A C 1
ATOM 682 O O . PRO A 1 86 ? 7.933 -9.311 -21.925 1.00 98.31 86 PRO A O 1
ATOM 685 N N . ALA A 1 87 ? 6.818 -10.548 -20.417 1.00 97.75 87 ALA A N 1
ATOM 686 C CA . ALA A 1 87 ? 7.838 -11.591 -20.333 1.00 97.75 87 ALA A CA 1
ATOM 687 C C . ALA A 1 87 ? 8.174 -12.211 -21.701 1.00 97.75 87 ALA A C 1
ATOM 689 O O . ALA A 1 87 ? 9.345 -12.393 -22.029 1.00 97.75 87 ALA A O 1
ATOM 690 N N . ASP A 1 88 ? 7.163 -12.457 -22.537 1.00 97.31 88 ASP A N 1
ATOM 691 C CA . ASP A 1 88 ? 7.341 -12.997 -23.886 1.00 97.31 88 ASP A CA 1
ATOM 692 C C . ASP A 1 88 ? 8.138 -12.045 -24.796 1.00 97.31 88 ASP A C 1
ATOM 694 O O . ASP A 1 88 ? 8.897 -12.488 -25.659 1.00 97.31 88 ASP A O 1
ATOM 698 N N . PHE A 1 89 ? 7.996 -10.732 -24.593 1.00 97.56 89 PHE A N 1
ATOM 699 C CA . PHE A 1 89 ? 8.786 -9.725 -25.286 1.00 97.56 89 PHE A CA 1
ATOM 700 C C . PHE A 1 89 ? 10.237 -9.736 -24.803 1.00 97.56 89 PHE A C 1
ATOM 702 O O . PHE A 1 89 ? 11.138 -9.778 -25.640 1.00 97.56 89 PHE A O 1
ATOM 709 N N . VAL A 1 90 ? 10.464 -9.752 -23.483 1.00 97.50 90 VAL A N 1
ATOM 710 C CA . VAL A 1 90 ? 11.812 -9.770 -22.886 1.00 97.50 90 VAL A CA 1
ATOM 711 C C . VAL A 1 90 ? 12.615 -10.982 -23.356 1.00 97.50 90 VAL A C 1
ATOM 713 O O . VAL A 1 90 ? 13.760 -10.825 -23.770 1.00 97.50 90 VAL A O 1
ATOM 716 N N . VAL A 1 91 ? 12.002 -12.170 -23.399 1.00 97.25 91 VAL A N 1
ATOM 717 C CA . VAL A 1 91 ? 12.646 -13.410 -23.879 1.00 97.25 91 VAL A CA 1
ATOM 718 C C . VAL A 1 91 ? 13.131 -13.301 -25.332 1.00 97.25 91 VAL A C 1
ATOM 720 O O . VAL A 1 91 ? 14.124 -13.921 -25.701 1.00 97.25 91 VAL A O 1
ATOM 723 N N . ARG A 1 92 ? 12.459 -12.499 -26.167 1.00 97.50 92 ARG A N 1
ATOM 724 C CA . ARG A 1 92 ? 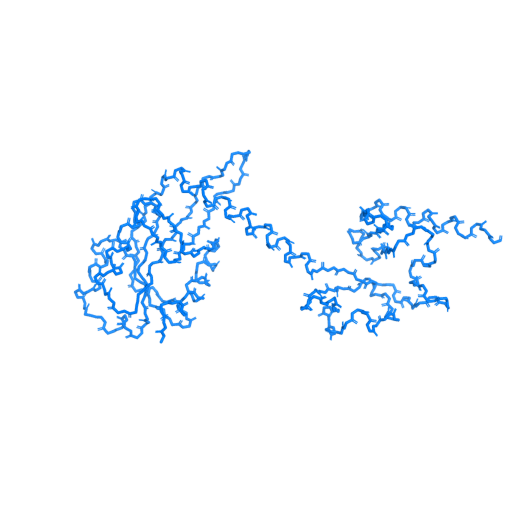12.822 -12.290 -27.581 1.00 97.50 92 ARG A CA 1
ATOM 725 C C . ARG A 1 92 ? 13.766 -11.104 -27.799 1.00 97.50 92 ARG A C 1
ATOM 727 O O . ARG A 1 92 ? 14.098 -10.798 -28.948 1.00 97.50 92 ARG A O 1
ATOM 734 N N . MET A 1 93 ? 14.168 -10.392 -26.745 1.00 97.88 93 MET A N 1
ATOM 735 C CA . MET A 1 93 ? 15.062 -9.245 -26.883 1.00 97.88 93 MET A CA 1
ATOM 736 C C . MET A 1 93 ? 16.438 -9.685 -27.378 1.00 97.88 93 MET A C 1
ATOM 738 O O . MET A 1 93 ? 16.985 -10.706 -26.971 1.00 97.88 93 MET A O 1
ATOM 742 N N . ARG A 1 94 ? 17.026 -8.874 -28.262 1.00 97.94 94 ARG A N 1
ATOM 743 C CA . ARG A 1 94 ? 18.401 -9.098 -28.716 1.00 97.94 94 ARG A CA 1
ATOM 744 C C . ARG A 1 94 ? 19.367 -8.887 -27.542 1.00 97.94 94 ARG A C 1
ATOM 746 O O . ARG A 1 94 ? 19.143 -7.950 -26.771 1.00 97.94 94 ARG A O 1
ATOM 753 N N . PRO A 1 95 ? 20.479 -9.637 -27.447 1.00 97.81 95 PRO A N 1
ATOM 754 C CA . PRO A 1 95 ? 21.468 -9.452 -26.382 1.00 97.81 95 PRO A CA 1
ATOM 755 C C . PRO A 1 95 ? 21.958 -8.005 -26.250 1.00 97.81 95 PRO A C 1
ATOM 757 O O . PRO A 1 95 ? 22.028 -7.471 -25.150 1.00 97.81 95 PRO A O 1
ATOM 760 N N . GLN A 1 96 ? 22.173 -7.306 -27.373 1.00 98.00 96 GLN A N 1
ATOM 761 C CA . GLN A 1 96 ? 22.594 -5.898 -27.358 1.00 98.00 96 GLN A CA 1
ATOM 762 C C . GLN A 1 96 ? 21.542 -4.963 -26.747 1.00 98.00 96 GLN A C 1
ATOM 764 O O . GLN A 1 96 ? 21.874 -3.881 -26.275 1.00 98.00 96 GLN A O 1
ATOM 769 N N . SER A 1 97 ? 20.260 -5.333 -26.791 1.00 97.94 97 SER A N 1
ATOM 770 C CA . SER A 1 97 ? 19.198 -4.572 -26.135 1.00 97.94 97 SER A CA 1
ATOM 771 C C . SER A 1 97 ? 19.211 -4.779 -24.626 1.00 97.94 97 SER A C 1
ATOM 773 O O . SER A 1 97 ? 18.967 -3.813 -23.916 1.00 97.94 97 SER A O 1
ATOM 775 N N . ILE A 1 98 ? 19.506 -5.993 -24.152 1.00 97.88 98 ILE A N 1
ATOM 776 C CA . ILE A 1 98 ? 19.631 -6.315 -22.722 1.00 97.88 98 ILE A CA 1
ATOM 777 C C . ILE A 1 98 ? 20.865 -5.618 -22.135 1.00 97.88 98 ILE A C 1
ATOM 779 O O . ILE A 1 98 ? 20.738 -4.922 -21.131 1.00 97.88 98 ILE A O 1
ATOM 783 N N . GLN A 1 99 ? 22.004 -5.675 -22.836 1.00 97.50 99 GLN A N 1
ATOM 784 C CA . GLN A 1 99 ? 23.255 -5.021 -22.430 1.00 97.50 99 GLN A CA 1
ATOM 785 C C . GLN A 1 99 ? 23.074 -3.520 -22.153 1.00 97.50 99 GLN A C 1
ATOM 787 O O . GLN A 1 99 ? 23.638 -2.983 -21.211 1.00 97.50 99 GLN A O 1
ATOM 792 N N . LYS A 1 100 ? 22.208 -2.827 -22.910 1.00 97.94 100 LYS A N 1
ATOM 793 C CA . LYS A 1 100 ? 21.910 -1.402 -22.664 1.00 97.94 100 LYS A CA 1
ATOM 794 C C . LYS A 1 100 ? 21.337 -1.131 -21.272 1.00 97.94 100 LYS A C 1
ATOM 796 O O . LYS A 1 100 ? 21.562 -0.045 -20.736 1.00 97.94 100 LYS A O 1
ATOM 801 N N . PHE A 1 101 ? 20.552 -2.056 -20.720 1.00 98.06 101 PHE A N 1
ATOM 802 C CA . PHE A 1 101 ? 20.009 -1.932 -19.367 1.00 98.06 101 PHE A CA 1
ATOM 803 C C . PHE A 1 101 ? 21.129 -2.094 -18.343 1.00 98.06 101 PHE A C 1
ATOM 805 O O . PHE A 1 101 ? 21.315 -1.190 -17.525 1.00 98.06 101 PHE A O 1
ATOM 812 N N . GLU A 1 102 ? 21.931 -3.151 -18.489 1.00 97.12 102 GLU A N 1
ATOM 813 C CA . GLU A 1 102 ? 23.106 -3.441 -17.657 1.00 97.12 102 GLU A CA 1
ATOM 814 C C . GLU A 1 102 ? 24.089 -2.265 -17.630 1.00 97.12 102 GLU A C 1
ATOM 816 O O . GLU A 1 102 ? 24.335 -1.703 -16.565 1.00 97.12 102 GLU A O 1
ATOM 821 N N . ASP A 1 103 ? 24.538 -1.797 -18.799 1.00 97.25 103 ASP A N 1
ATOM 822 C CA . ASP A 1 103 ? 25.501 -0.693 -18.949 1.00 97.25 103 ASP A CA 1
ATOM 823 C C . ASP A 1 103 ? 25.003 0.626 -18.339 1.00 97.25 103 ASP A C 1
ATOM 825 O O . ASP A 1 103 ? 25.775 1.541 -18.055 1.00 97.25 103 ASP A O 1
ATOM 829 N N . SER A 1 104 ? 23.686 0.768 -18.184 1.00 97.12 104 SER A N 1
ATOM 830 C CA . SER A 1 104 ? 23.069 1.959 -17.603 1.00 97.12 104 SER A CA 1
ATOM 831 C C . SER A 1 104 ? 22.729 1.825 -16.121 1.00 97.12 104 SER A C 1
ATOM 833 O O . SER A 1 104 ? 22.263 2.803 -15.531 1.00 97.12 104 SER A O 1
ATOM 835 N N . GLY A 1 105 ? 22.888 0.636 -15.533 1.00 97.12 105 GLY A N 1
ATOM 836 C CA . GLY A 1 105 ? 22.450 0.317 -14.175 1.00 97.12 105 GLY A CA 1
ATOM 837 C C . GLY A 1 105 ? 20.926 0.321 -13.991 1.00 97.12 105 GLY A C 1
ATOM 838 O O . GLY A 1 105 ? 20.442 0.495 -12.871 1.00 97.12 105 GLY A O 1
ATOM 839 N N . VAL A 1 106 ? 20.150 0.213 -15.075 1.00 98.00 106 VAL A N 1
ATOM 840 C CA . VAL A 1 106 ? 18.683 0.100 -15.034 1.00 98.00 106 VAL A CA 1
ATOM 841 C C . VAL A 1 106 ? 18.320 -1.380 -14.984 1.00 98.00 106 VAL A C 1
ATOM 843 O O . VAL A 1 106 ? 18.786 -2.156 -15.810 1.00 98.00 106 VAL A O 1
ATOM 846 N N . GLY A 1 107 ? 17.465 -1.774 -14.043 1.00 98.25 107 GLY A N 1
ATOM 847 C CA . GLY A 1 107 ? 16.967 -3.144 -13.966 1.00 98.25 107 GLY A CA 1
ATOM 848 C C . GLY A 1 107 ? 15.928 -3.435 -15.052 1.00 98.25 107 GLY A C 1
ATOM 849 O O . GLY A 1 107 ? 15.248 -2.528 -15.534 1.00 98.25 107 GLY A O 1
ATOM 850 N N . LEU A 1 108 ? 15.766 -4.703 -15.417 1.00 98.44 108 LEU A N 1
ATOM 851 C CA . LEU A 1 108 ? 14.777 -5.147 -16.402 1.00 98.44 108 LEU A CA 1
ATOM 852 C C . LEU A 1 108 ? 13.894 -6.232 -15.791 1.00 98.44 108 LEU A C 1
ATOM 854 O O . LEU A 1 108 ? 14.390 -7.274 -15.360 1.00 98.44 108 LEU A O 1
ATOM 858 N N . LEU A 1 109 ? 12.587 -5.982 -15.767 1.00 98.25 109 LEU A N 1
ATOM 859 C CA . LEU A 1 109 ? 11.565 -6.902 -15.282 1.00 98.25 109 LEU A CA 1
ATOM 860 C C . LEU A 1 109 ? 10.806 -7.523 -16.458 1.00 98.25 109 LEU A C 1
ATOM 862 O O . LEU A 1 109 ? 10.302 -6.816 -17.334 1.00 98.25 109 LEU A O 1
ATOM 866 N N . ALA A 1 110 ? 10.690 -8.847 -16.433 1.00 97.94 110 ALA A N 1
ATOM 867 C CA . ALA A 1 110 ? 9.832 -9.635 -17.305 1.00 97.94 110 ALA A CA 1
ATOM 868 C C . ALA A 1 110 ? 8.499 -9.880 -16.585 1.00 97.94 110 ALA A C 1
ATOM 870 O O . ALA A 1 110 ? 8.458 -10.587 -15.577 1.00 97.94 110 ALA A O 1
ATOM 871 N N . VAL A 1 111 ? 7.418 -9.270 -17.071 1.00 97.62 111 VAL A N 1
ATOM 872 C CA . VAL A 1 111 ? 6.112 -9.278 -16.400 1.00 97.62 111 VAL A CA 1
ATOM 873 C C . VAL A 1 111 ? 5.126 -10.177 -17.137 1.00 97.62 111 VAL A C 1
ATOM 875 O O . VAL A 1 111 ? 4.868 -10.003 -18.327 1.00 97.62 111 VAL A O 1
ATOM 878 N N . GLU A 1 112 ? 4.540 -11.123 -16.411 1.00 95.62 112 GLU A N 1
ATOM 879 C CA . GLU A 1 112 ? 3.374 -11.890 -16.849 1.00 95.62 112 GLU A CA 1
ATOM 880 C C . GLU A 1 112 ? 2.344 -11.937 -15.706 1.00 95.62 112 GLU A C 1
ATOM 882 O O . GLU A 1 112 ? 1.886 -10.889 -15.253 1.00 95.62 112 GLU A O 1
ATOM 887 N N . ARG A 1 113 ? 1.997 -13.129 -15.197 1.00 91.38 113 ARG A N 1
ATOM 888 C CA . ARG A 1 113 ? 1.240 -13.288 -13.943 1.00 91.38 113 ARG A CA 1
ATOM 889 C C . ARG A 1 113 ? 2.111 -13.040 -12.712 1.00 91.38 113 ARG A C 1
ATOM 891 O O . ARG A 1 113 ? 1.591 -12.699 -11.659 1.00 91.38 113 ARG A O 1
ATOM 898 N N . ALA A 1 114 ? 3.420 -13.216 -12.864 1.00 92.25 114 ALA A N 1
ATOM 899 C CA . ALA A 1 114 ? 4.440 -12.927 -11.871 1.00 92.25 114 ALA A CA 1
ATOM 900 C C . ALA A 1 114 ? 5.555 -12.085 -12.507 1.00 92.25 114 ALA A C 1
ATOM 902 O O . ALA A 1 114 ? 5.625 -11.945 -13.733 1.00 92.25 114 ALA A O 1
ATOM 903 N N . VAL A 1 115 ? 6.417 -11.519 -11.665 1.00 93.06 115 VAL A N 1
ATOM 904 C CA . VAL A 1 115 ? 7.577 -10.730 -12.089 1.00 93.06 115 VAL A CA 1
ATOM 905 C C . VAL A 1 115 ? 8.834 -11.592 -12.024 1.00 93.06 115 VAL A C 1
ATOM 907 O O . VAL A 1 115 ? 9.208 -12.068 -10.954 1.00 93.06 115 VAL A O 1
ATOM 910 N N . GLY A 1 116 ? 9.502 -11.758 -13.164 1.00 93.31 116 GLY A N 1
ATOM 911 C CA . GLY A 1 116 ? 10.875 -12.252 -13.250 1.00 93.31 116 GLY A CA 1
ATOM 912 C C . GLY A 1 116 ? 11.867 -11.093 -13.376 1.00 93.31 116 GLY A C 1
ATOM 913 O O . GLY A 1 116 ? 11.570 -10.087 -14.021 1.00 93.31 116 GLY A O 1
ATOM 914 N N . ILE A 1 117 ? 13.055 -11.229 -12.783 1.00 92.50 117 ILE A N 1
ATOM 915 C CA . ILE A 1 117 ? 14.138 -10.243 -12.914 1.00 92.50 117 ILE A CA 1
ATOM 916 C C . ILE A 1 117 ? 15.097 -10.729 -14.001 1.00 92.50 117 ILE A C 1
ATOM 918 O O . ILE A 1 117 ? 15.722 -11.774 -13.845 1.00 92.50 117 ILE A O 1
ATOM 922 N N . ALA A 1 118 ? 15.203 -9.972 -15.092 1.00 84.94 118 ALA A N 1
ATOM 923 C CA . ALA A 1 118 ? 16.137 -10.246 -16.184 1.00 84.94 118 ALA A CA 1
ATOM 924 C C . ALA A 1 118 ? 17.472 -9.512 -15.995 1.00 84.94 118 ALA A C 1
ATOM 926 O O . ALA A 1 118 ? 18.518 -10.049 -16.336 1.00 84.94 118 ALA A O 1
ATOM 927 N N . VAL A 1 119 ? 17.439 -8.299 -15.430 1.00 91.12 119 VAL A N 1
ATOM 928 C CA . VAL A 1 119 ? 18.631 -7.499 -15.108 1.00 91.12 119 VAL A CA 1
ATOM 929 C C . VAL A 1 119 ? 18.441 -6.855 -13.739 1.00 91.12 119 VAL A C 1
ATOM 931 O O . VAL A 1 119 ? 17.396 -6.253 -13.477 1.00 91.12 119 VAL A O 1
ATOM 934 N N . PHE A 1 120 ? 19.451 -6.956 -12.874 1.00 95.19 120 PHE A N 1
ATOM 935 C CA . PHE A 1 120 ? 19.471 -6.268 -11.583 1.00 95.19 120 PHE A CA 1
ATOM 936 C C . PHE A 1 120 ? 19.966 -4.821 -11.751 1.00 95.19 120 PHE A C 1
ATOM 938 O O . PHE A 1 120 ? 20.933 -4.595 -12.476 1.00 95.19 120 PHE A O 1
ATOM 945 N N . PRO A 1 121 ? 19.338 -3.832 -11.093 1.00 95.06 121 PRO A N 1
ATOM 946 C CA . PRO A 1 121 ? 19.764 -2.442 -11.174 1.00 95.06 121 PRO A CA 1
ATOM 947 C C . PRO A 1 121 ? 20.983 -2.178 -10.288 1.00 95.06 121 PRO A C 1
ATOM 949 O O . PRO A 1 121 ? 21.223 -2.863 -9.289 1.00 95.06 121 PRO A O 1
ATOM 952 N N . GLU A 1 122 ? 21.681 -1.085 -10.575 1.00 93.62 122 GLU A N 1
ATOM 953 C CA . GLU A 1 122 ? 22.612 -0.501 -9.614 1.00 93.62 122 GLU A CA 1
ATOM 954 C C . GLU A 1 122 ? 21.849 0.158 -8.460 1.00 93.62 122 GLU A C 1
ATOM 956 O O . GLU A 1 122 ? 20.890 0.908 -8.668 1.00 93.62 122 GLU A O 1
ATOM 961 N N . LYS A 1 123 ? 22.309 -0.078 -7.229 1.00 91.50 123 LYS A N 1
ATOM 962 C CA . LYS A 1 123 ? 21.738 0.549 -6.033 1.00 91.50 123 LYS A CA 1
ATOM 963 C C . LYS A 1 123 ? 22.314 1.944 -5.828 1.00 91.50 123 LYS A C 1
ATOM 965 O O . LYS A 1 123 ? 23.530 2.128 -5.822 1.00 91.50 123 LYS A O 1
ATOM 970 N N . LYS A 1 124 ? 21.439 2.920 -5.588 1.00 90.94 124 LYS A N 1
ATOM 971 C CA . LYS A 1 124 ? 21.800 4.315 -5.293 1.00 90.94 124 LYS A CA 1
ATOM 972 C C . LYS A 1 124 ? 21.158 4.776 -3.985 1.00 90.94 124 LYS A C 1
ATOM 974 O O . LYS A 1 124 ? 20.218 4.163 -3.485 1.00 90.94 124 LYS A O 1
ATOM 979 N N . ILE A 1 125 ? 21.670 5.861 -3.407 1.00 81.88 125 ILE A N 1
ATOM 980 C CA . ILE A 1 125 ? 21.061 6.503 -2.235 1.00 81.88 125 ILE A CA 1
ATOM 981 C C . ILE A 1 125 ? 20.132 7.608 -2.737 1.00 81.88 125 ILE A C 1
ATOM 983 O O . ILE A 1 125 ? 20.584 8.569 -3.356 1.00 81.88 125 ILE A O 1
ATOM 987 N N . ALA A 1 126 ? 18.833 7.488 -2.465 1.00 73.69 126 ALA A N 1
ATOM 988 C CA . ALA A 1 126 ? 17.861 8.525 -2.797 1.00 73.69 126 ALA A CA 1
ATOM 989 C C . ALA A 1 126 ? 17.932 9.682 -1.784 1.00 73.69 126 ALA A C 1
ATOM 991 O O . ALA A 1 126 ? 17.869 9.456 -0.576 1.00 73.69 126 ALA A O 1
ATOM 992 N N . THR A 1 127 ? 18.028 10.928 -2.258 1.00 67.94 127 THR A N 1
ATOM 993 C CA . THR A 1 127 ? 18.311 12.098 -1.395 1.00 67.94 127 THR A CA 1
ATOM 994 C C . THR A 1 127 ? 17.252 13.205 -1.433 1.00 67.94 127 THR A C 1
ATOM 996 O O . THR A 1 127 ? 17.396 14.221 -0.754 1.00 67.94 127 THR A O 1
ATOM 999 N N . SER A 1 128 ? 16.160 13.059 -2.194 1.00 89.56 128 SER A N 1
ATOM 1000 C CA . SER A 1 128 ? 15.208 14.167 -2.363 1.00 89.56 128 SER A CA 1
ATOM 1001 C C . SER A 1 128 ? 14.247 14.332 -1.179 1.00 89.56 128 SER A C 1
ATOM 1003 O O . SER A 1 128 ? 13.250 13.620 -1.037 1.00 89.56 128 SER A O 1
ATOM 1005 N N . ASP A 1 129 ? 14.475 15.380 -0.391 1.00 91.56 129 ASP A N 1
ATOM 1006 C CA . ASP A 1 129 ? 13.620 15.768 0.734 1.00 91.56 129 ASP A CA 1
ATOM 1007 C C . ASP A 1 129 ? 12.175 16.098 0.326 1.00 91.56 129 ASP A C 1
ATOM 1009 O O . ASP A 1 129 ? 11.214 15.791 1.042 1.00 91.56 129 ASP A O 1
ATOM 1013 N N . LYS A 1 130 ? 12.004 16.682 -0.865 1.00 94.19 130 LYS A N 1
ATOM 1014 C CA . LYS A 1 130 ? 10.688 16.970 -1.447 1.00 94.19 130 LYS A CA 1
ATOM 1015 C C . LYS A 1 130 ? 9.926 15.678 -1.747 1.00 94.19 130 LYS A C 1
ATOM 1017 O O . LYS A 1 130 ? 8.742 15.581 -1.418 1.00 94.19 130 LYS A O 1
ATOM 1022 N N . LEU A 1 131 ? 10.599 14.686 -2.334 1.00 93.94 131 LEU A N 1
ATOM 1023 C CA . LEU A 1 131 ? 10.007 13.381 -2.623 1.00 93.94 131 LEU A CA 1
ATOM 1024 C C . LEU A 1 131 ? 9.663 12.634 -1.329 1.00 93.94 131 LEU A C 1
ATOM 1026 O O . LEU A 1 131 ? 8.547 12.136 -1.202 1.00 93.94 131 LEU A O 1
ATOM 1030 N N . ARG A 1 132 ? 10.550 12.671 -0.327 1.00 94.88 132 ARG A N 1
ATOM 1031 C CA . ARG A 1 132 ? 10.315 12.114 1.016 1.00 94.88 132 ARG A CA 1
ATOM 1032 C C . ARG A 1 132 ? 9.020 12.622 1.643 1.00 94.88 132 ARG A C 1
ATOM 1034 O O . ARG A 1 132 ? 8.175 11.827 2.045 1.00 94.88 132 ARG A O 1
ATOM 1041 N N . ARG A 1 133 ? 8.818 13.943 1.680 1.00 95.69 133 ARG A N 1
ATOM 1042 C CA . ARG A 1 133 ? 7.582 14.548 2.216 1.00 95.69 133 ARG A CA 1
ATOM 1043 C C . ARG A 1 133 ? 6.342 14.120 1.434 1.00 95.69 133 ARG A C 1
ATOM 1045 O O . ARG A 1 133 ? 5.300 13.870 2.035 1.00 95.69 133 ARG A O 1
ATOM 1052 N N . LYS A 1 134 ? 6.449 14.044 0.105 1.00 95.94 134 LYS A N 1
ATOM 1053 C CA . LYS A 1 134 ? 5.352 13.624 -0.774 1.00 95.94 134 LYS A CA 1
ATOM 1054 C C . LYS A 1 134 ? 4.942 12.177 -0.493 1.00 95.94 134 LYS A C 1
ATOM 1056 O O . LYS A 1 134 ? 3.766 11.932 -0.246 1.00 95.94 134 LYS A O 1
ATOM 1061 N N . LEU A 1 135 ? 5.899 11.252 -0.468 1.00 96.12 135 LEU A N 1
ATOM 1062 C CA . LEU A 1 135 ? 5.648 9.834 -0.196 1.00 96.12 135 LEU A CA 1
ATOM 1063 C C . LEU A 1 135 ? 5.123 9.600 1.221 1.00 96.12 135 LEU A C 1
ATOM 1065 O O . LEU A 1 135 ? 4.231 8.782 1.412 1.00 96.12 135 LEU A O 1
ATOM 1069 N N . TRP A 1 136 ? 5.586 10.375 2.204 1.00 96.50 136 TRP A N 1
ATOM 1070 C CA . TRP A 1 136 ? 5.075 10.270 3.570 1.00 96.50 136 TRP A CA 1
ATOM 1071 C C . TRP A 1 136 ? 3.581 10.596 3.667 1.00 96.50 136 TRP A C 1
ATOM 1073 O O . TRP A 1 136 ? 2.837 9.891 4.341 1.00 96.50 136 TRP A O 1
ATOM 1083 N N . ARG A 1 137 ? 3.106 11.627 2.954 1.00 96.81 137 ARG A N 1
ATOM 1084 C CA . ARG A 1 137 ? 1.668 11.949 2.905 1.00 96.81 137 ARG A CA 1
ATOM 1085 C C . ARG A 1 137 ? 0.851 10.812 2.300 1.00 96.81 137 ARG A C 1
ATOM 1087 O O . ARG A 1 137 ? -0.226 10.515 2.805 1.00 96.81 137 ARG A O 1
ATOM 1094 N N . TYR A 1 138 ? 1.371 10.173 1.253 1.00 96.56 138 TYR A N 1
ATOM 1095 C CA . TYR A 1 138 ? 0.731 8.999 0.668 1.00 96.56 138 TYR A CA 1
ATOM 1096 C C . TYR A 1 138 ? 0.698 7.828 1.636 1.00 96.56 138 TYR A C 1
ATOM 1098 O O . TYR A 1 138 ? -0.362 7.240 1.803 1.00 96.56 138 TYR A O 1
ATOM 1106 N N . LYS A 1 139 ? 1.802 7.554 2.339 1.00 96.06 139 LYS A N 1
ATOM 1107 C CA . LYS A 1 139 ? 1.833 6.536 3.391 1.00 96.06 139 LYS A CA 1
ATOM 1108 C C . LYS A 1 139 ? 0.734 6.774 4.427 1.00 96.06 139 LYS A C 1
ATOM 1110 O O . LYS A 1 139 ? -0.054 5.881 4.679 1.00 96.06 139 LYS A O 1
ATOM 1115 N N . LEU A 1 140 ? 0.631 7.990 4.969 1.00 94.88 140 LEU A N 1
ATOM 1116 C CA . LEU A 1 140 ? -0.399 8.323 5.961 1.00 94.88 140 LEU A CA 1
ATOM 1117 C C . LEU A 1 140 ? -1.823 8.144 5.417 1.00 94.88 140 LEU A C 1
ATOM 1119 O O . LEU A 1 140 ? -2.713 7.724 6.152 1.00 94.88 140 LEU A O 1
ATOM 1123 N N . LYS A 1 141 ? -2.046 8.467 4.138 1.00 95.12 141 LYS A N 1
ATOM 1124 C CA . LYS A 1 141 ? -3.332 8.235 3.477 1.00 95.12 141 LYS A CA 1
ATOM 1125 C C . LYS A 1 141 ? -3.632 6.736 3.371 1.00 95.12 141 LYS A C 1
ATOM 1127 O O . LYS A 1 141 ? -4.716 6.332 3.774 1.00 95.12 141 LYS A O 1
ATOM 1132 N N . LEU A 1 142 ? -2.672 5.938 2.903 1.00 90.88 142 LEU A N 1
ATOM 1133 C CA . LEU A 1 142 ? -2.800 4.483 2.789 1.00 90.88 142 LEU A CA 1
ATOM 1134 C C . LEU A 1 142 ? -2.998 3.825 4.159 1.00 90.88 142 LEU A C 1
ATOM 1136 O O . LEU A 1 142 ? -3.864 2.976 4.295 1.00 90.88 142 LEU A O 1
ATOM 1140 N N . ASP A 1 143 ? -2.271 4.258 5.191 1.00 90.88 143 ASP A N 1
ATOM 1141 C CA . ASP A 1 143 ? -2.449 3.771 6.563 1.00 90.88 143 ASP A CA 1
ATOM 1142 C C . ASP A 1 143 ? -3.862 4.082 7.075 1.00 90.88 143 ASP A C 1
ATOM 1144 O O . ASP A 1 143 ? -4.495 3.242 7.712 1.00 90.88 143 ASP A O 1
ATOM 1148 N N . LYS A 1 144 ? -4.382 5.284 6.788 1.00 88.81 144 LYS A N 1
ATOM 1149 C CA . LYS A 1 144 ? -5.748 5.675 7.157 1.00 88.81 144 LYS A CA 1
ATOM 1150 C C . LYS A 1 144 ? -6.783 4.839 6.409 1.00 88.81 144 LYS A C 1
ATOM 1152 O O . LYS A 1 144 ? -7.754 4.406 7.018 1.00 88.81 144 LYS A O 1
ATOM 1157 N N . GLU A 1 145 ? -6.583 4.609 5.115 1.00 86.44 145 GLU A N 1
ATOM 1158 C CA . GLU A 1 145 ? -7.448 3.760 4.292 1.00 86.44 145 GLU A CA 1
ATOM 1159 C C . GLU 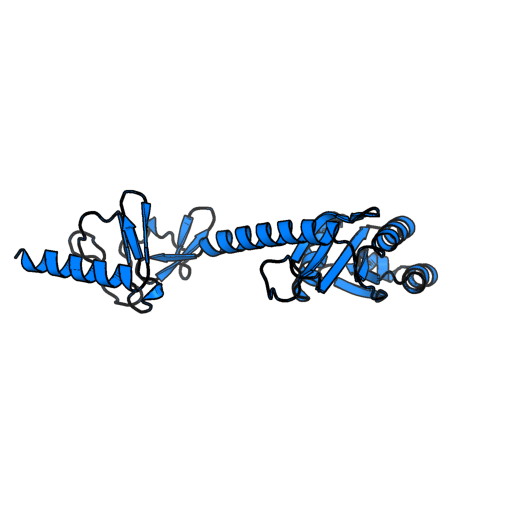A 1 145 ? -7.403 2.305 4.754 1.00 86.44 145 GLU A C 1
ATOM 1161 O O . GLU A 1 145 ? -8.455 1.696 4.887 1.00 86.44 145 GLU A O 1
ATOM 1166 N N . ALA A 1 146 ? -6.228 1.775 5.097 1.00 80.62 146 ALA A N 1
ATOM 1167 C CA . ALA A 1 146 ? -6.064 0.442 5.664 1.00 80.62 146 ALA A CA 1
ATOM 1168 C C . ALA A 1 146 ? -6.725 0.335 7.042 1.00 80.62 146 ALA A C 1
ATOM 1170 O O . ALA A 1 146 ? -7.450 -0.616 7.295 1.00 80.62 146 ALA A O 1
ATOM 1171 N N . THR A 1 147 ? -6.566 1.339 7.908 1.00 80.88 147 THR A N 1
ATOM 1172 C CA . THR A 1 147 ? -7.244 1.385 9.215 1.00 80.88 147 THR A CA 1
ATOM 1173 C C . THR A 1 147 ? -8.763 1.454 9.042 1.00 80.88 147 THR A C 1
ATOM 1175 O O . THR A 1 147 ? -9.500 0.766 9.741 1.00 80.88 147 THR A O 1
ATOM 1178 N N . CYS A 1 148 ? -9.249 2.228 8.068 1.00 71.06 148 CYS A N 1
ATOM 1179 C CA . CYS A 1 148 ? -10.670 2.300 7.731 1.00 71.06 148 CYS A CA 1
ATOM 1180 C C . CYS A 1 148 ? -11.172 0.984 7.105 1.00 71.06 148 CYS A C 1
ATOM 1182 O O . CYS A 1 148 ? -12.252 0.505 7.431 1.00 71.06 148 CYS A O 1
ATOM 1184 N N . ALA A 1 149 ? -10.370 0.326 6.269 1.00 63.91 149 ALA A N 1
ATOM 1185 C CA . ALA A 1 149 ? -10.685 -0.991 5.725 1.00 63.91 149 ALA A CA 1
ATOM 1186 C C . ALA A 1 149 ? -10.655 -2.077 6.812 1.00 63.91 149 ALA A C 1
ATOM 1188 O O . ALA A 1 149 ? -11.445 -3.010 6.758 1.00 63.91 149 ALA A O 1
ATOM 1189 N N . MET A 1 150 ? -9.812 -1.936 7.836 1.00 59.12 150 MET A N 1
ATOM 1190 C CA . MET A 1 150 ? -9.828 -2.778 9.033 1.00 59.12 150 MET A CA 1
ATOM 1191 C C . MET A 1 150 ? -11.011 -2.461 9.955 1.00 59.12 150 MET A C 1
ATOM 1193 O O . MET A 1 150 ? -11.476 -3.356 10.652 1.00 59.12 150 MET A O 1
ATOM 1197 N N . SER A 1 151 ? -11.583 -1.252 9.891 1.00 58.06 151 SER A N 1
ATOM 1198 C CA . SER A 1 151 ? -12.890 -0.963 10.504 1.00 58.06 151 SER A CA 1
ATOM 1199 C C . SER A 1 151 ? -14.057 -1.711 9.846 1.00 58.06 151 SER A C 1
ATOM 1201 O O . SER A 1 151 ? -15.167 -1.668 10.360 1.00 58.06 151 SER A O 1
ATOM 1203 N N . LYS A 1 152 ? -13.813 -2.460 8.758 1.00 73.69 152 LYS A N 1
ATOM 1204 C CA . LYS A 1 152 ? -14.761 -3.444 8.222 1.00 73.69 152 LYS A CA 1
ATOM 1205 C C . LYS A 1 152 ? -14.814 -4.730 9.035 1.00 73.69 152 LYS A C 1
ATOM 1207 O O . LYS A 1 152 ? -15.462 -5.654 8.577 1.00 73.69 152 LYS A O 1
ATOM 1212 N N . TYR A 1 153 ? -14.150 -4.825 10.181 1.00 80.25 153 TYR A N 1
ATOM 1213 C CA . TYR A 1 153 ? -14.315 -5.932 11.114 1.00 80.25 153 TYR A CA 1
ATOM 1214 C C . TYR A 1 153 ? -14.866 -5.408 12.436 1.00 80.25 153 TYR A C 1
ATOM 1216 O O . TYR A 1 153 ? -14.511 -4.324 12.897 1.00 80.25 153 TYR A O 1
ATOM 1224 N N . GLY A 1 154 ? -15.746 -6.188 13.043 1.00 85.25 154 GLY A N 1
ATOM 1225 C CA . GLY A 1 154 ? -16.339 -5.895 14.338 1.00 85.25 154 GLY A CA 1
ATOM 1226 C C . GLY A 1 154 ? -16.717 -7.182 15.053 1.00 85.25 154 GLY A C 1
ATOM 1227 O O . GLY A 1 154 ? -16.387 -8.278 14.603 1.00 85.25 154 GLY A O 1
ATOM 1228 N N . ALA A 1 155 ? -17.457 -7.043 16.146 1.00 85.50 155 ALA A N 1
ATOM 1229 C CA . ALA A 1 155 ? -18.093 -8.165 16.814 1.00 85.50 155 ALA A CA 1
ATOM 1230 C C . ALA A 1 155 ? -19.568 -7.843 17.071 1.00 85.50 155 ALA A C 1
ATOM 1232 O O . ALA A 1 155 ? -19.911 -6.728 17.474 1.00 85.50 155 ALA A O 1
ATOM 1233 N N . TYR A 1 156 ? -20.436 -8.826 16.855 1.00 87.25 156 TYR A N 1
ATOM 1234 C CA . TYR A 1 156 ? -21.845 -8.766 17.228 1.00 87.25 156 TYR A CA 1
ATOM 1235 C C . TYR A 1 156 ? -22.188 -10.017 18.024 1.00 87.25 156 TYR A C 1
ATOM 1237 O O . TYR A 1 156 ? -22.004 -11.133 17.538 1.00 87.25 156 TYR A O 1
ATOM 1245 N N . ARG A 1 157 ? -22.644 -9.825 19.268 1.00 87.44 157 ARG A N 1
ATOM 1246 C CA . ARG A 1 157 ? -22.965 -10.919 20.201 1.00 87.44 157 ARG A CA 1
ATOM 1247 C C . ARG A 1 157 ? -21.814 -11.921 20.359 1.00 87.44 157 ARG A C 1
ATOM 1249 O O . ARG A 1 157 ? -22.001 -13.130 20.272 1.00 87.44 157 ARG A O 1
ATOM 1256 N N . GLY A 1 158 ? -20.590 -11.416 20.495 1.00 87.62 158 GLY A N 1
ATOM 1257 C CA . GLY A 1 158 ? -19.387 -12.249 20.619 1.00 87.62 158 GLY A CA 1
ATOM 1258 C C . GLY A 1 158 ? -18.979 -13.018 19.355 1.00 87.62 158 GLY A C 1
ATOM 1259 O O . GLY A 1 158 ? -18.038 -13.801 19.415 1.00 87.62 158 GLY A O 1
ATOM 1260 N N . HIS A 1 159 ? -19.642 -12.818 18.210 1.00 89.56 159 HIS A N 1
ATOM 1261 C CA . HIS A 1 159 ? -19.202 -13.382 16.930 1.00 89.56 159 HIS A CA 1
ATOM 1262 C C . HIS A 1 159 ? -18.473 -12.321 16.102 1.00 89.56 159 HIS A C 1
ATOM 1264 O O . HIS A 1 159 ? -18.985 -11.201 15.987 1.00 89.56 159 HIS A O 1
ATOM 1270 N N . PRO A 1 160 ? -17.337 -12.653 15.466 1.00 90.31 160 PRO A N 1
ATOM 1271 C CA . PRO A 1 160 ? -16.699 -11.770 14.500 1.00 90.31 160 PRO A CA 1
ATOM 1272 C C . PRO A 1 160 ? -17.644 -11.465 13.334 1.00 90.31 160 PRO A C 1
ATOM 1274 O O . PRO A 1 160 ? -18.242 -12.369 12.742 1.00 90.31 160 PRO A O 1
ATOM 1277 N N . ILE A 1 161 ? -17.753 -10.189 12.987 1.00 91.56 161 ILE A N 1
ATOM 1278 C CA . ILE A 1 161 ? -18.506 -9.708 11.829 1.00 91.56 161 ILE A CA 1
ATOM 1279 C C . ILE A 1 161 ? -17.581 -8.936 10.897 1.00 91.56 161 ILE A C 1
ATOM 1281 O O . ILE A 1 161 ? -16.568 -8.381 11.329 1.00 91.56 161 ILE A O 1
ATOM 1285 N N . GLN A 1 162 ? -17.944 -8.880 9.621 1.00 92.38 162 GLN A N 1
ATOM 1286 C CA . GLN A 1 162 ? -17.242 -8.104 8.615 1.00 92.38 162 GLN A CA 1
ATOM 1287 C C . GLN A 1 162 ? -18.204 -7.361 7.680 1.00 92.38 162 GLN A C 1
ATOM 1289 O O . GLN A 1 162 ? -19.302 -7.841 7.417 1.00 92.38 162 GLN A O 1
ATOM 1294 N N . MET A 1 163 ? -17.799 -6.201 7.168 1.00 90.75 163 MET A N 1
ATOM 1295 C CA . MET A 1 163 ? -18.567 -5.427 6.193 1.00 90.75 163 MET A CA 1
ATOM 1296 C C . MET A 1 163 ? -18.242 -5.904 4.771 1.00 90.75 163 MET A C 1
ATOM 1298 O O . MET A 1 163 ? -17.110 -5.740 4.304 1.00 90.75 163 MET A O 1
ATOM 1302 N N . ILE A 1 164 ? -19.229 -6.464 4.072 1.00 87.44 164 ILE A N 1
ATOM 1303 C CA . ILE A 1 164 ? -19.162 -6.833 2.650 1.00 87.44 164 ILE A CA 1
ATOM 1304 C C . ILE A 1 164 ? -20.261 -6.058 1.927 1.00 87.44 164 ILE A C 1
ATOM 1306 O O . ILE A 1 164 ? -21.412 -6.143 2.337 1.00 87.44 164 ILE A O 1
ATOM 1310 N N . ASP A 1 165 ? -19.901 -5.299 0.889 1.00 87.94 165 ASP A N 1
ATOM 1311 C CA . ASP A 1 165 ? -20.848 -4.519 0.075 1.00 87.94 165 ASP A CA 1
ATOM 1312 C C . ASP A 1 165 ? -21.825 -3.677 0.920 1.00 87.94 165 ASP A C 1
ATOM 1314 O O . ASP A 1 165 ? -23.036 -3.707 0.729 1.00 87.94 165 ASP A O 1
ATOM 1318 N N . ASP A 1 166 ? -21.274 -2.961 1.908 1.00 86.69 166 ASP A N 1
ATOM 1319 C CA . ASP A 1 166 ? -22.003 -2.121 2.873 1.00 86.69 166 ASP A CA 1
ATOM 1320 C C . ASP A 1 166 ? -23.023 -2.866 3.763 1.00 86.69 166 ASP A C 1
ATOM 1322 O O . ASP A 1 166 ? -23.876 -2.253 4.407 1.00 86.69 166 ASP A O 1
ATOM 1326 N N . VAL A 1 167 ? -22.891 -4.193 3.878 1.00 91.69 167 VAL A N 1
ATOM 1327 C CA . VAL A 1 167 ? -23.665 -5.039 4.794 1.00 91.69 167 VAL A CA 1
ATOM 1328 C C . VAL A 1 167 ? -22.749 -5.720 5.809 1.00 91.69 167 VAL A C 1
ATOM 1330 O O . VAL A 1 167 ? -21.777 -6.391 5.459 1.00 91.69 167 VAL A O 1
ATOM 1333 N N . TRP A 1 168 ? -23.094 -5.608 7.094 1.00 92.25 168 TRP A N 1
ATOM 1334 C CA . TRP A 1 168 ? -22.462 -6.407 8.143 1.00 92.25 168 TRP A CA 1
ATOM 1335 C C . TRP A 1 168 ? -22.920 -7.861 8.044 1.00 92.25 168 TRP A C 1
ATOM 1337 O O . TRP A 1 168 ? -24.109 -8.166 8.192 1.00 92.25 168 TRP A O 1
ATOM 1347 N N . VAL A 1 169 ? -21.970 -8.765 7.833 1.00 94.44 169 VAL A N 1
ATOM 1348 C CA . VAL A 1 169 ? -22.182 -10.213 7.807 1.00 94.44 169 VAL A CA 1
ATOM 1349 C C . VAL A 1 169 ? -21.330 -10.888 8.870 1.00 94.44 169 VAL A C 1
ATOM 1351 O O . VAL A 1 169 ? -20.267 -10.384 9.230 1.00 94.44 169 VAL A O 1
ATOM 1354 N N . TYR A 1 170 ? -21.751 -12.046 9.363 1.00 94.75 170 TYR A N 1
ATOM 1355 C CA . TYR A 1 170 ? -20.879 -12.839 10.222 1.00 94.75 170 TYR A CA 1
ATOM 1356 C C . TYR A 1 170 ? -19.705 -13.398 9.427 1.00 94.75 170 TYR A C 1
ATOM 1358 O O . TYR A 1 170 ? -19.865 -13.897 8.310 1.00 94.75 170 TYR A O 1
ATOM 1366 N N . SER A 1 171 ? -18.510 -13.333 10.005 1.00 93.81 171 SER A N 1
ATOM 1367 C CA . SER A 1 171 ? -17.294 -13.754 9.313 1.00 93.81 171 SER A CA 1
ATOM 1368 C C . SER A 1 171 ? -17.286 -15.249 8.988 1.00 93.81 171 SER A C 1
ATOM 1370 O O . SER A 1 171 ? -16.655 -15.628 8.002 1.00 93.81 171 SER A O 1
ATOM 1372 N N . ASP A 1 172 ? -17.994 -16.073 9.762 1.00 95.69 172 ASP A N 1
ATOM 1373 C CA . ASP A 1 172 ? -18.039 -17.530 9.622 1.00 95.69 172 ASP A CA 1
ATOM 1374 C C . ASP A 1 172 ? -19.081 -18.020 8.605 1.00 95.69 172 ASP A C 1
ATOM 1376 O O . ASP A 1 172 ? -18.759 -18.793 7.709 1.00 95.69 172 ASP A O 1
ATOM 1380 N N . THR A 1 173 ? -20.318 -17.543 8.711 1.00 96.56 173 THR A N 1
ATOM 1381 C CA . THR A 1 173 ? -21.452 -17.999 7.891 1.00 96.56 173 THR A CA 1
ATOM 1382 C C . THR A 1 173 ? -21.669 -17.141 6.651 1.00 96.56 173 THR A C 1
ATOM 1384 O O . THR A 1 173 ? -22.362 -17.563 5.731 1.00 96.56 173 THR A O 1
ATOM 1387 N N . LYS A 1 174 ? -21.102 -15.927 6.625 1.00 95.19 174 LYS A N 1
ATOM 1388 C CA . LYS A 1 174 ? -21.377 -14.877 5.629 1.00 95.19 174 LYS A CA 1
ATOM 1389 C C . LYS A 1 174 ? -22.850 -14.452 5.558 1.00 95.19 174 LYS A C 1
ATOM 1391 O O . LYS A 1 174 ? -23.223 -13.693 4.669 1.00 95.19 174 LYS A O 1
ATOM 1396 N N . GLU A 1 175 ? -23.673 -14.870 6.519 1.00 97.19 175 GLU A N 1
ATOM 1397 C CA . GLU A 1 175 ? -25.056 -14.421 6.656 1.00 97.19 175 GLU A CA 1
ATOM 1398 C C . GLU A 1 175 ? -25.102 -12.987 7.194 1.00 97.19 175 GLU A C 1
ATOM 1400 O O . GLU A 1 175 ? -24.294 -12.602 8.045 1.00 97.19 175 GLU A O 1
ATOM 1405 N N . SER A 1 176 ? -26.075 -12.196 6.736 1.00 96.69 176 SER A N 1
ATOM 1406 C CA . SER A 1 176 ? -26.284 -10.835 7.239 1.00 96.69 176 SER A CA 1
ATOM 1407 C C . SER A 1 176 ? -26.618 -10.849 8.729 1.00 96.69 176 SER A C 1
ATOM 1409 O O . SER A 1 176 ? -27.518 -11.573 9.165 1.00 96.69 176 SER A O 1
ATOM 1411 N N . VAL A 1 177 ? -25.965 -9.978 9.503 1.00 94.38 177 VAL A N 1
ATOM 1412 C CA . VAL A 1 177 ? -26.253 -9.782 10.932 1.00 94.38 177 VAL A CA 1
ATOM 1413 C C . VAL A 1 177 ? -27.734 -9.458 11.152 1.00 94.38 177 VAL A C 1
ATOM 1415 O O . VAL A 1 177 ? -28.361 -10.002 12.059 1.00 94.38 177 VAL A O 1
ATOM 1418 N N . ALA A 1 178 ? -28.327 -8.655 10.263 1.00 94.38 178 ALA A N 1
ATOM 1419 C CA . ALA A 1 178 ? -29.732 -8.261 10.334 1.00 94.38 178 ALA A CA 1
ATOM 1420 C C . ALA A 1 178 ? -30.715 -9.439 10.187 1.00 94.38 178 ALA A C 1
ATOM 1422 O O . ALA A 1 178 ? -31.828 -9.364 10.707 1.00 94.38 178 ALA A O 1
ATOM 1423 N N . SER A 1 179 ? -30.309 -10.518 9.507 1.00 95.62 179 SER A N 1
ATOM 1424 C CA . SER A 1 179 ? -31.140 -11.711 9.284 1.00 95.62 179 SER A CA 1
ATOM 1425 C C . SER A 1 179 ? -31.114 -12.714 10.445 1.00 95.62 179 SER A C 1
ATOM 1427 O O . SER A 1 179 ? -31.965 -13.595 10.517 1.00 95.62 179 SER A O 1
ATOM 1429 N N . ARG A 1 180 ? -30.161 -12.583 11.377 1.00 93.00 180 ARG A N 1
ATOM 1430 C CA . ARG A 1 180 ? -29.901 -13.553 12.457 1.00 93.00 180 ARG A CA 1
ATOM 1431 C C . ARG A 1 180 ? -29.890 -12.856 13.818 1.00 93.00 180 ARG A C 1
ATOM 1433 O O . ARG A 1 180 ? -28.908 -12.919 14.559 1.00 93.00 180 ARG A O 1
ATOM 1440 N N . LYS A 1 181 ? -30.996 -12.176 14.131 1.00 89.62 181 LYS A N 1
ATOM 1441 C CA . LYS A 1 181 ? -31.191 -11.429 15.389 1.00 89.62 181 LYS A CA 1
ATOM 1442 C C . LYS A 1 181 ? -31.229 -12.328 16.629 1.00 89.62 181 LYS A C 1
ATOM 1444 O O . LYS A 1 181 ? -30.886 -11.871 17.713 1.00 89.62 181 LYS A O 1
ATOM 1449 N N . ASP A 1 182 ? -31.575 -13.602 16.453 1.00 92.25 182 ASP A N 1
ATOM 1450 C CA . ASP A 1 182 ? -31.683 -14.591 17.535 1.00 92.25 182 ASP A CA 1
ATOM 1451 C C . ASP A 1 182 ? -30.444 -15.473 17.693 1.00 92.25 182 ASP A C 1
ATOM 1453 O O . ASP A 1 182 ? -30.469 -16.464 18.421 1.00 92.25 182 ASP A O 1
ATOM 1457 N N . ARG A 1 183 ? -29.337 -15.131 17.018 1.00 93.12 183 ARG A N 1
ATOM 1458 C CA . ARG A 1 183 ? -28.079 -15.866 17.169 1.00 93.12 183 ARG A CA 1
ATOM 1459 C C . ARG A 1 183 ? -27.611 -15.761 18.634 1.00 93.12 183 ARG A C 1
ATOM 1461 O O . ARG A 1 183 ? -27.434 -14.633 19.114 1.00 93.12 183 ARG A O 1
ATOM 1468 N N . PRO A 1 184 ? -27.401 -16.890 19.340 1.00 93.81 184 PRO A N 1
ATOM 1469 C CA . PRO A 1 184 ? -26.866 -16.876 20.697 1.00 93.81 184 PRO A CA 1
ATOM 1470 C C . PRO A 1 184 ? -25.452 -16.303 20.727 1.00 93.81 184 PRO A C 1
ATOM 1472 O O . PRO A 1 184 ? -24.731 -16.358 19.723 1.00 93.81 184 PRO A O 1
ATOM 1475 N N . CYS A 1 185 ? -25.034 -15.781 21.877 1.00 91.81 185 CYS A N 1
ATOM 1476 C CA . CYS A 1 185 ? -23.692 -15.227 22.012 1.00 91.81 185 CYS A CA 1
ATOM 1477 C C . CYS A 1 185 ? -22.609 -16.285 21.750 1.00 91.81 185 CYS A C 1
ATOM 1479 O O . CYS A 1 185 ? -22.686 -17.395 22.274 1.00 91.81 185 CYS A O 1
ATOM 1481 N N . GLY A 1 186 ? -21.580 -15.932 20.976 1.00 90.12 186 GLY A N 1
ATOM 1482 C CA . GLY A 1 186 ? -20.486 -16.842 20.618 1.00 90.12 186 GLY A CA 1
ATOM 1483 C C . GLY A 1 186 ? -19.644 -17.304 21.804 1.00 90.12 186 GLY A C 1
ATOM 1484 O O . GLY A 1 186 ? -19.080 -18.393 21.758 1.00 90.12 186 GLY A O 1
ATOM 1485 N N . SER A 1 187 ? -19.612 -16.510 22.876 1.00 89.94 187 SER A N 1
ATOM 1486 C CA . SER A 1 187 ? -18.849 -16.819 24.087 1.00 89.94 187 SER A CA 1
ATOM 1487 C C . SER A 1 187 ? -19.708 -17.455 25.178 1.00 89.94 187 SER A C 1
ATOM 1489 O O . SER A 1 187 ? -19.308 -18.452 25.768 1.00 89.94 187 SER A O 1
ATOM 1491 N N . CYS A 1 188 ? -20.876 -16.865 25.474 1.00 89.31 188 CYS A N 1
ATOM 1492 C CA . CYS A 1 188 ? -21.704 -17.260 26.621 1.00 89.31 188 CYS A CA 1
ATOM 1493 C C . CYS A 1 188 ? -22.791 -18.294 26.252 1.00 89.31 188 CYS A C 1
ATOM 1495 O O . CYS A 1 188 ? -23.335 -18.956 27.128 1.00 89.31 188 CYS A O 1
ATOM 1497 N N . GLY A 1 189 ? -23.124 -18.440 24.964 1.00 92.25 189 GLY A N 1
ATOM 1498 C CA . GLY A 1 189 ? -24.159 -19.361 24.482 1.00 92.25 189 GLY A CA 1
ATOM 1499 C C . GLY A 1 189 ? -25.595 -18.968 24.844 1.00 92.25 189 GLY A C 1
ATOM 1500 O O . GLY A 1 189 ? -26.525 -19.658 24.432 1.00 92.25 189 GLY A O 1
ATOM 1501 N N . LEU A 1 190 ? -25.802 -17.869 25.580 1.00 93.62 190 LEU A N 1
ATOM 1502 C CA . LEU A 1 190 ? -27.137 -17.413 25.962 1.00 93.62 190 LEU A CA 1
ATOM 1503 C C . LEU A 1 190 ? -27.913 -16.926 24.733 1.00 93.62 190 LEU A C 1
ATOM 1505 O O . LEU A 1 190 ? -27.390 -16.176 23.900 1.00 93.62 190 LEU A O 1
ATOM 1509 N N . ALA A 1 191 ? -29.164 -17.377 24.643 1.00 94.19 191 ALA A N 1
ATOM 1510 C CA . ALA A 1 191 ? -30.147 -16.907 23.676 1.00 94.19 191 ALA A CA 1
ATOM 1511 C C . ALA A 1 191 ? -30.724 -15.546 24.097 1.00 94.19 191 ALA A C 1
ATOM 1513 O O . ALA A 1 191 ? -30.384 -15.015 25.153 1.00 94.19 191 ALA A O 1
ATOM 1514 N N . ASN A 1 192 ? -31.600 -14.979 23.268 1.00 93.75 192 ASN A N 1
ATOM 1515 C CA . ASN A 1 192 ? -32.339 -13.778 23.648 1.00 93.75 192 ASN A CA 1
ATOM 1516 C C . ASN A 1 192 ? -33.225 -14.012 24.877 1.00 93.75 192 ASN A C 1
ATOM 1518 O O . ASN A 1 192 ? -33.722 -15.121 25.080 1.00 93.75 192 ASN A O 1
ATOM 1522 N N . THR A 1 193 ? -33.450 -12.958 25.665 1.00 93.56 193 THR A N 1
ATOM 1523 C CA . THR A 1 193 ? -34.510 -12.953 26.683 1.00 93.56 193 THR A CA 1
ATOM 1524 C C . THR A 1 193 ? -35.882 -13.081 26.012 1.00 93.56 193 THR A C 1
ATOM 1526 O O . THR A 1 193 ? -36.003 -12.914 24.794 1.00 93.56 193 THR A O 1
ATOM 1529 N N . ALA A 1 194 ? -36.934 -13.358 26.788 1.00 93.06 194 ALA A N 1
ATOM 1530 C CA . ALA A 1 194 ? -38.294 -13.480 26.254 1.00 93.06 194 ALA A CA 1
ATOM 1531 C C . ALA A 1 194 ? -38.776 -12.189 25.558 1.00 93.06 194 ALA A C 1
ATOM 1533 O O . ALA A 1 194 ? -39.560 -12.239 24.613 1.00 93.06 194 ALA A O 1
ATOM 1534 N N . GLU A 1 195 ? -38.251 -11.040 25.981 1.00 92.06 195 GLU A N 1
ATOM 1535 C CA . GLU A 1 195 ? -38.505 -9.708 25.427 1.00 92.06 195 GLU A CA 1
ATOM 1536 C C . GLU A 1 195 ? -37.656 -9.406 24.175 1.00 92.06 195 GLU A C 1
ATOM 1538 O O . GLU A 1 195 ? -37.811 -8.355 23.554 1.00 92.06 195 GLU A O 1
ATOM 1543 N N . GLY A 1 196 ? -36.755 -10.315 23.784 1.00 90.56 196 GLY A N 1
ATOM 1544 C CA . GLY A 1 196 ? -35.898 -10.186 22.603 1.00 90.56 196 GLY A CA 1
ATOM 1545 C C . GLY A 1 196 ? -34.556 -9.486 22.847 1.00 90.56 196 GLY A C 1
ATOM 1546 O O . GLY A 1 196 ? -33.854 -9.163 21.885 1.00 90.56 196 GLY A O 1
ATOM 1547 N N . HIS A 1 197 ? -34.173 -9.240 24.102 1.00 90.25 197 HIS A N 1
ATOM 1548 C CA . HIS A 1 197 ? -32.893 -8.609 24.436 1.00 90.25 197 HIS A CA 1
ATOM 1549 C C . HIS A 1 197 ? -31.730 -9.607 24.406 1.00 90.25 197 HIS A C 1
ATOM 1551 O O . HIS A 1 197 ? -31.935 -10.808 24.550 1.00 90.25 197 HIS A O 1
ATOM 1557 N N . ASP A 1 198 ? -30.497 -9.119 24.230 1.00 90.06 198 ASP A N 1
ATOM 1558 C CA . ASP A 1 198 ? -29.296 -9.963 24.286 1.00 90.06 198 ASP A CA 1
ATOM 1559 C C . ASP A 1 198 ? -29.187 -10.646 25.656 1.00 90.06 198 ASP A C 1
ATOM 1561 O O . ASP A 1 198 ? -29.159 -9.969 26.681 1.00 90.06 198 ASP A O 1
ATOM 1565 N N . GLY A 1 199 ? -29.111 -11.979 25.690 1.00 91.94 199 GLY A N 1
ATOM 1566 C CA . GLY A 1 199 ? -29.111 -12.728 26.948 1.00 91.94 199 GLY A CA 1
ATOM 1567 C C . GLY A 1 199 ? -27.900 -12.473 27.843 1.00 91.94 199 GLY A C 1
ATOM 1568 O O . GLY A 1 199 ? -28.010 -12.629 29.056 1.00 91.94 199 GLY A O 1
ATOM 1569 N N . CYS A 1 200 ? -26.750 -12.052 27.295 1.00 91.44 200 CYS A N 1
ATOM 1570 C CA . CYS A 1 200 ? -25.621 -11.684 28.145 1.00 91.44 200 CYS A CA 1
ATOM 1571 C C . CYS A 1 200 ? -25.783 -10.256 28.724 1.00 91.44 200 CYS A C 1
ATOM 1573 O O . CYS A 1 200 ? -25.018 -9.917 29.626 1.00 91.44 200 CYS A O 1
ATOM 1575 N N . LEU A 1 201 ? -26.701 -9.407 28.239 1.00 93.19 201 LEU A N 1
ATOM 1576 C CA . LEU A 1 201 ? -26.861 -8.004 28.671 1.00 93.19 201 LEU A CA 1
ATOM 1577 C C . LEU A 1 201 ? -28.197 -7.699 29.360 1.00 93.19 201 LEU A C 1
ATOM 1579 O O . LEU A 1 201 ? -28.201 -6.924 30.313 1.00 93.19 201 LEU A O 1
ATOM 1583 N N . GLY A 1 202 ? -29.298 -8.287 28.896 1.00 92.44 202 GLY A N 1
ATOM 1584 C CA . GLY A 1 202 ? -30.654 -7.915 29.294 1.00 92.44 202 GLY A CA 1
ATOM 1585 C C . GLY A 1 202 ? -31.083 -6.548 28.745 1.00 92.44 202 GLY A C 1
ATOM 1586 O O . GLY A 1 202 ? -30.562 -6.064 27.736 1.00 92.44 202 GLY A O 1
ATOM 1587 N N . ALA A 1 203 ? -32.059 -5.923 29.406 1.00 92.56 203 ALA A N 1
ATOM 1588 C CA . ALA A 1 203 ? -32.569 -4.601 29.050 1.00 92.56 203 ALA A CA 1
ATOM 1589 C C . ALA A 1 203 ? -31.749 -3.489 29.730 1.00 92.56 203 ALA A C 1
ATOM 1591 O O . ALA A 1 203 ? -31.973 -3.166 30.893 1.00 92.56 203 ALA A O 1
ATOM 1592 N N . LEU A 1 204 ? -30.811 -2.869 29.011 1.00 94.44 204 LEU A N 1
ATOM 1593 C CA . LEU A 1 204 ? -30.027 -1.737 29.524 1.00 94.44 204 LEU A CA 1
ATOM 1594 C C . LEU A 1 204 ? -30.638 -0.405 29.063 1.00 94.44 204 LEU A C 1
ATOM 1596 O O . LEU A 1 204 ? -30.802 -0.169 27.865 1.00 94.44 204 LEU A O 1
ATOM 1600 N N . LYS A 1 205 ? -30.983 0.476 30.010 1.00 92.81 205 LYS A N 1
ATOM 1601 C CA . LYS A 1 205 ? -31.615 1.776 29.717 1.00 92.81 205 LYS A CA 1
ATOM 1602 C C . LYS A 1 205 ? -30.609 2.761 29.113 1.00 92.81 205 LYS A C 1
ATOM 1604 O O . LYS A 1 205 ? -29.434 2.752 29.459 1.00 92.81 205 LYS A O 1
ATOM 1609 N N . ASN A 1 206 ? -31.098 3.653 28.247 1.00 91.38 206 ASN A N 1
ATOM 1610 C CA . ASN A 1 206 ? -30.336 4.752 27.626 1.00 91.38 206 ASN A CA 1
ATOM 1611 C C . ASN A 1 206 ? -29.164 4.333 26.718 1.00 91.38 206 ASN A C 1
ATOM 1613 O O . ASN A 1 206 ? -28.349 5.178 26.342 1.00 91.38 206 ASN A O 1
ATOM 1617 N N . LEU A 1 207 ? -29.082 3.058 26.331 1.00 93.56 207 LEU A N 1
ATOM 1618 C CA . LEU A 1 207 ? -28.074 2.566 25.396 1.00 93.56 207 LEU A CA 1
ATOM 1619 C C . LEU A 1 207 ? -28.700 2.320 24.022 1.00 93.56 207 LEU A C 1
ATOM 1621 O O . LEU A 1 207 ? -29.813 1.810 23.916 1.00 93.56 207 LEU A O 1
ATOM 1625 N N . MET A 1 208 ? -27.972 2.665 22.961 1.00 91.06 208 MET A N 1
ATOM 1626 C CA . MET A 1 208 ? -28.347 2.310 21.591 1.00 91.06 208 MET A CA 1
ATOM 1627 C C . MET A 1 208 ? -27.930 0.872 21.273 1.00 91.06 208 MET A C 1
ATOM 1629 O O . MET A 1 208 ? -28.662 0.139 20.612 1.00 91.06 208 MET A O 1
ATOM 1633 N N . ASN A 1 209 ? -26.736 0.478 21.723 1.00 89.12 209 ASN A N 1
ATOM 1634 C CA . ASN A 1 209 ? -26.181 -0.859 21.544 1.00 89.12 209 ASN A CA 1
ATOM 1635 C 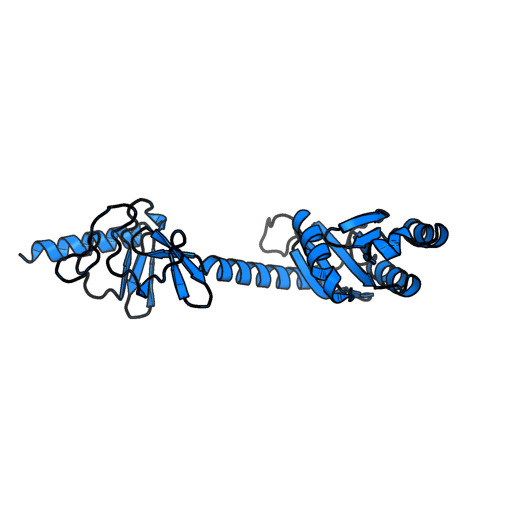C . ASN A 1 209 ? -25.081 -1.113 22.589 1.00 89.12 209 ASN A C 1
ATOM 1637 O O . ASN A 1 209 ? -24.449 -0.171 23.068 1.00 89.12 209 ASN A O 1
ATOM 1641 N N . ALA A 1 210 ? -24.816 -2.371 22.923 1.00 92.38 210 ALA A N 1
ATOM 1642 C CA . ALA A 1 210 ? -23.716 -2.734 23.809 1.00 92.38 210 ALA A CA 1
ATOM 1643 C C . ALA A 1 210 ? -23.221 -4.158 23.533 1.00 92.38 210 ALA A C 1
ATOM 1645 O O . ALA A 1 210 ? -23.925 -4.992 22.964 1.00 92.38 210 ALA A O 1
ATOM 1646 N N . CYS A 1 211 ? -21.997 -4.441 23.969 1.00 90.44 211 CYS A N 1
ATOM 1647 C CA . CYS A 1 211 ? -21.439 -5.783 24.063 1.00 90.44 211 CYS A CA 1
ATOM 1648 C C . CYS A 1 211 ? -20.706 -5.911 25.396 1.00 90.44 211 CYS A C 1
ATOM 1650 O O . CYS A 1 211 ? -19.869 -5.076 25.734 1.00 90.44 211 CYS A O 1
ATOM 1652 N N . CYS A 1 212 ? -20.979 -6.988 26.130 1.00 91.31 212 CYS A N 1
ATOM 1653 C CA . CYS A 1 212 ? -20.337 -7.270 27.415 1.00 91.31 212 CYS A CA 1
ATOM 1654 C C . CYS A 1 212 ? -18.846 -7.628 27.294 1.00 91.31 212 CYS A C 1
ATOM 1656 O O . CYS A 1 212 ? -18.157 -7.657 28.306 1.00 91.31 212 CYS A O 1
ATOM 1658 N N . GLY A 1 213 ? -18.349 -7.938 26.090 1.00 88.44 213 GLY A N 1
ATOM 1659 C CA . GLY A 1 213 ? -16.966 -8.381 25.887 1.00 88.44 213 GLY A CA 1
ATOM 1660 C C . GLY A 1 213 ? -16.651 -9.733 26.533 1.00 88.44 213 GLY A C 1
ATOM 1661 O O . GLY A 1 213 ? -15.493 -10.011 26.837 1.00 88.44 213 GLY A O 1
ATOM 1662 N N . HIS A 1 214 ? -17.655 -10.588 26.774 1.00 82.19 214 HIS A N 1
ATOM 1663 C CA . HIS A 1 214 ? -17.404 -11.934 27.293 1.00 82.19 214 HIS A CA 1
ATOM 1664 C C . HIS A 1 214 ? -16.429 -12.687 26.376 1.00 82.19 214 HIS A C 1
ATOM 1666 O O . HIS A 1 214 ? -16.676 -12.834 25.181 1.00 82.19 214 HIS A O 1
ATOM 1672 N N . GLY A 1 215 ? -15.321 -13.162 26.946 1.00 80.94 215 GLY A N 1
ATOM 1673 C CA . GLY A 1 215 ? -14.228 -13.835 26.233 1.00 80.94 215 GLY A CA 1
ATOM 1674 C C . GLY A 1 215 ? -13.060 -12.917 25.857 1.00 80.94 215 GLY A C 1
ATOM 1675 O O . GLY A 1 215 ? -11.917 -13.366 25.854 1.00 80.94 215 GLY A O 1
ATOM 1676 N N . ASN A 1 216 ? -13.306 -11.627 25.623 1.00 86.06 216 ASN A N 1
ATOM 1677 C CA . ASN A 1 216 ? -12.262 -10.635 25.383 1.00 86.06 216 ASN A CA 1
ATOM 1678 C C . ASN A 1 216 ? -12.732 -9.252 25.841 1.00 86.06 216 ASN A C 1
ATOM 1680 O O . ASN A 1 216 ? -13.440 -8.546 25.125 1.00 86.06 216 ASN A O 1
ATOM 1684 N N . ILE A 1 217 ? -12.279 -8.835 27.021 1.00 91.81 217 ILE A N 1
ATOM 1685 C CA . ILE A 1 217 ? -12.678 -7.564 27.633 1.00 91.81 217 ILE A CA 1
ATOM 1686 C C . ILE A 1 217 ? -12.409 -6.350 26.736 1.00 91.81 217 ILE A C 1
ATOM 1688 O O . ILE A 1 217 ? -13.142 -5.368 26.774 1.00 91.81 217 ILE A O 1
ATOM 1692 N N . ARG A 1 218 ? -11.402 -6.427 25.855 1.00 89.12 218 ARG A N 1
ATOM 1693 C CA . ARG A 1 218 ? -11.072 -5.353 24.903 1.00 89.12 218 ARG A CA 1
ATOM 1694 C C . ARG A 1 218 ? -12.151 -5.139 23.841 1.00 89.12 218 ARG A C 1
ATOM 1696 O O . ARG A 1 218 ? -12.153 -4.100 23.186 1.00 89.12 218 ARG A O 1
ATOM 1703 N N . GLU A 1 219 ? -13.045 -6.105 23.668 1.00 87.38 219 GLU A N 1
ATOM 1704 C CA . GLU A 1 219 ? -14.186 -6.037 22.756 1.00 87.38 219 GLU A CA 1
ATOM 1705 C C . GLU A 1 219 ? -15.462 -5.538 23.437 1.00 87.38 219 GLU A C 1
ATOM 1707 O O . GLU A 1 219 ? -16.458 -5.314 22.748 1.00 87.38 219 GLU A O 1
ATOM 1712 N N . ALA A 1 220 ? -15.451 -5.331 24.759 1.00 92.56 220 ALA A N 1
ATOM 1713 C CA . ALA A 1 220 ? -16.568 -4.695 25.441 1.00 92.56 220 ALA A CA 1
ATOM 1714 C C . ALA A 1 220 ? -16.772 -3.282 24.887 1.00 92.56 220 ALA A C 1
ATOM 1716 O O . ALA A 1 220 ? -15.808 -2.543 24.655 1.00 92.56 220 ALA A O 1
ATOM 1717 N N . TYR A 1 221 ? -18.026 -2.906 24.658 1.00 93.06 221 TYR A N 1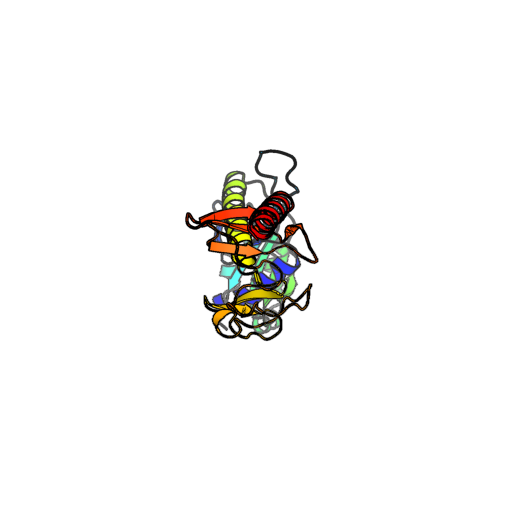
ATOM 1718 C CA . TYR A 1 221 ? -18.368 -1.550 24.258 1.00 93.06 221 TYR A CA 1
ATOM 1719 C C . TYR A 1 221 ? -19.783 -1.171 24.674 1.00 93.06 221 TYR A C 1
ATOM 1721 O O . TYR A 1 221 ? -20.670 -2.018 24.772 1.00 93.06 221 TYR A O 1
ATOM 1729 N N . ILE A 1 222 ? -19.985 0.129 24.840 1.00 94.50 222 ILE A N 1
ATOM 1730 C CA . ILE A 1 222 ? -21.284 0.782 24.947 1.00 94.50 222 ILE A CA 1
ATOM 1731 C C . ILE A 1 222 ? -21.364 1.801 23.820 1.00 94.50 222 ILE A C 1
ATOM 1733 O O . ILE A 1 222 ? -20.398 2.523 23.570 1.00 94.50 222 ILE A O 1
ATOM 1737 N N . GLN A 1 223 ? -22.504 1.860 23.144 1.00 93.50 223 GLN A N 1
ATOM 1738 C CA . GLN A 1 223 ? -22.843 2.920 22.211 1.00 93.50 223 GLN A CA 1
ATOM 1739 C C . GLN A 1 223 ? -24.113 3.617 22.688 1.00 93.50 223 GLN A C 1
ATOM 1741 O O . GLN A 1 223 ? -25.163 2.986 22.839 1.00 93.50 223 GLN A O 1
ATOM 1746 N N . TYR A 1 224 ? -24.015 4.922 22.912 1.00 93.69 224 TYR A N 1
ATOM 1747 C CA . TYR A 1 224 ? -25.142 5.760 23.305 1.00 93.69 224 TYR A CA 1
ATOM 1748 C C . TYR A 1 224 ? -25.924 6.246 22.080 1.00 93.69 224 TYR A C 1
ATOM 1750 O O . TYR A 1 224 ? -25.477 6.129 20.937 1.00 93.69 224 TYR A O 1
ATOM 1758 N N . VAL A 1 225 ? -27.113 6.801 22.322 1.00 89.69 225 VAL A N 1
ATOM 1759 C CA . VAL A 1 225 ? -28.014 7.312 21.271 1.00 89.69 225 VAL A CA 1
ATOM 1760 C C . VAL A 1 225 ? -27.399 8.492 20.504 1.00 89.69 225 VAL A C 1
ATOM 1762 O O . VAL A 1 225 ? -27.664 8.666 19.318 1.00 89.69 225 VAL A O 1
ATOM 1765 N N . ASP A 1 226 ? -26.515 9.264 21.140 1.00 90.12 226 ASP A N 1
ATOM 1766 C CA . ASP A 1 226 ? -25.743 10.343 20.506 1.00 90.12 226 ASP A CA 1
ATOM 1767 C C . ASP A 1 226 ? -24.535 9.840 19.687 1.00 90.12 226 ASP A C 1
ATOM 1769 O O . ASP A 1 226 ? -23.735 10.634 19.194 1.00 90.12 226 ASP A O 1
ATOM 1773 N N . SER A 1 227 ? -24.410 8.518 19.516 1.00 87.25 227 SER A N 1
ATOM 1774 C CA . SER A 1 227 ? -23.306 7.825 18.843 1.00 87.25 227 SER A CA 1
ATOM 1775 C C . SER A 1 227 ? -21.950 7.878 19.554 1.00 87.25 227 SER A C 1
ATOM 1777 O O . SER A 1 227 ? -20.975 7.347 19.011 1.00 87.25 227 SER A O 1
ATOM 1779 N N . SER A 1 228 ? -21.855 8.451 20.758 1.00 89.56 228 SER A N 1
ATOM 1780 C CA . SER A 1 228 ? -20.651 8.320 21.579 1.00 89.56 228 SER A CA 1
ATOM 1781 C C . SER A 1 228 ? -20.437 6.858 21.998 1.00 89.56 228 SER A C 1
ATOM 1783 O O . SER A 1 228 ? -21.381 6.064 22.080 1.00 89.56 228 SER A O 1
ATOM 1785 N N . CYS A 1 229 ? -19.174 6.468 22.194 1.00 93.94 229 CYS A N 1
ATOM 1786 C CA . CYS A 1 229 ? -18.810 5.077 22.449 1.00 93.94 229 CYS A CA 1
ATOM 1787 C C . CYS A 1 229 ? -17.733 4.960 23.529 1.00 93.94 229 CYS A C 1
ATOM 1789 O O . CYS A 1 229 ? -16.688 5.603 23.439 1.00 93.94 229 CYS A O 1
ATOM 1791 N N . ILE A 1 230 ? -17.982 4.086 24.505 1.00 94.62 230 ILE A N 1
ATOM 1792 C CA . ILE A 1 230 ? -17.025 3.663 25.535 1.00 94.62 230 ILE A CA 1
ATOM 1793 C C . ILE A 1 230 ? -16.625 2.222 25.222 1.00 94.62 230 ILE A C 1
ATOM 1795 O O . ILE A 1 230 ? -17.447 1.448 24.729 1.00 94.62 230 ILE A O 1
ATOM 1799 N N . ARG A 1 231 ? -15.363 1.850 25.459 1.00 95.12 231 ARG A N 1
ATOM 1800 C CA . ARG A 1 231 ? -14.827 0.522 25.122 1.00 95.12 231 ARG A CA 1
ATOM 1801 C C . ARG A 1 231 ? -13.955 -0.050 26.232 1.00 95.12 231 ARG A C 1
ATOM 1803 O O . ARG A 1 231 ? -13.432 0.686 27.061 1.00 95.12 231 ARG A O 1
ATOM 1810 N N . GLY A 1 232 ? -13.736 -1.360 26.184 1.00 94.19 232 GLY A N 1
ATOM 1811 C CA . GLY A 1 232 ? -12.819 -2.058 27.075 1.00 94.19 232 GLY A CA 1
ATOM 1812 C C . GLY A 1 232 ? -13.349 -2.186 28.502 1.00 94.19 232 GLY A C 1
ATOM 1813 O O . GLY A 1 232 ? -14.554 -2.282 28.725 1.00 94.19 232 GLY A O 1
ATOM 1814 N N . GLU A 1 233 ? -12.426 -2.160 29.464 1.00 95.94 233 GLU A N 1
ATOM 1815 C CA . GLU A 1 233 ? -12.717 -2.305 30.896 1.00 95.94 233 GLU A CA 1
ATOM 1816 C C . GLU A 1 233 ? -13.772 -1.303 31.387 1.00 95.94 233 GLU A C 1
ATOM 1818 O O . GLU A 1 233 ? -14.690 -1.664 32.111 1.00 95.94 233 GLU A O 1
ATOM 1823 N N . GLU A 1 234 ? -13.690 -0.051 30.932 1.00 96.88 234 GLU A N 1
ATOM 1824 C CA . GLU A 1 234 ? -14.628 1.002 31.329 1.00 96.88 234 GLU A CA 1
ATOM 1825 C C . GLU A 1 234 ? -16.064 0.683 30.887 1.00 96.88 234 GLU A C 1
ATOM 1827 O O . GLU A 1 234 ? -17.003 0.810 31.671 1.00 96.88 234 GLU A O 1
ATOM 1832 N N . ALA A 1 235 ? -16.236 0.189 29.655 1.00 96.19 235 ALA A N 1
ATOM 1833 C CA . ALA A 1 235 ? -17.544 -0.235 29.160 1.00 96.19 235 ALA A CA 1
ATOM 1834 C C . ALA A 1 235 ? -18.100 -1.405 29.977 1.00 96.19 235 ALA A C 1
ATOM 1836 O O . ALA A 1 235 ? -19.298 -1.450 30.252 1.00 96.19 235 ALA A O 1
ATOM 1837 N N . ARG A 1 236 ? -17.236 -2.345 30.375 1.00 95.31 236 ARG A N 1
ATOM 1838 C CA . ARG A 1 236 ? -17.637 -3.486 31.198 1.00 95.31 236 ARG A CA 1
ATOM 1839 C C . ARG A 1 236 ? -18.140 -3.043 32.563 1.00 95.31 236 ARG A C 1
ATOM 1841 O O . ARG A 1 236 ? -19.237 -3.446 32.934 1.00 95.31 236 ARG A O 1
ATOM 1848 N N . SER A 1 237 ? -17.387 -2.188 33.250 1.00 96.19 237 SER A N 1
ATOM 1849 C CA . SER A 1 237 ? -17.767 -1.673 34.566 1.00 96.19 237 SER A CA 1
ATOM 1850 C C . SER A 1 237 ? -19.121 -0.966 34.527 1.00 96.19 237 SER A C 1
ATOM 1852 O O . SER A 1 237 ? -19.972 -1.233 35.368 1.00 96.19 237 SER A O 1
ATOM 1854 N N . ILE A 1 238 ? -19.365 -0.128 33.512 1.00 96.62 238 ILE A N 1
ATOM 1855 C CA . ILE A 1 238 ? -20.655 0.561 33.352 1.00 96.62 238 ILE A CA 1
ATOM 1856 C C . ILE A 1 238 ? -21.793 -0.438 33.094 1.00 96.62 238 ILE A C 1
ATOM 1858 O O . ILE A 1 238 ? -22.864 -0.299 33.678 1.00 96.62 238 ILE A O 1
ATOM 1862 N N . ILE A 1 239 ? -21.583 -1.448 32.239 1.00 95.69 239 ILE A N 1
ATOM 1863 C CA . ILE A 1 239 ? -22.589 -2.496 31.986 1.00 95.69 239 ILE A CA 1
ATOM 1864 C C . ILE A 1 239 ? -22.949 -3.225 33.281 1.00 95.69 239 ILE A C 1
ATOM 1866 O O . ILE A 1 239 ? -24.127 -3.481 33.516 1.00 95.69 239 ILE A O 1
ATOM 1870 N N . ASP A 1 240 ? -21.955 -3.572 34.095 1.00 94.88 240 ASP A N 1
ATOM 1871 C CA . ASP A 1 240 ? -22.182 -4.312 35.333 1.00 94.88 240 ASP A CA 1
ATOM 1872 C C . ASP A 1 240 ? -22.955 -3.456 36.353 1.00 94.88 240 ASP A C 1
ATOM 1874 O O . ASP A 1 240 ? -23.959 -3.929 36.882 1.00 94.88 240 ASP A O 1
ATOM 1878 N N . SER A 1 241 ? -22.623 -2.168 36.509 1.00 95.56 241 SER A N 1
ATOM 1879 C CA . SER A 1 241 ? -23.415 -1.245 37.342 1.00 95.56 241 SER A CA 1
ATOM 1880 C C . SER A 1 241 ? -24.863 -1.090 36.858 1.00 95.56 241 SER A C 1
ATOM 1882 O O . SER A 1 241 ? -25.791 -1.125 37.660 1.00 95.56 241 SER A O 1
ATOM 1884 N N . LEU A 1 242 ? -25.087 -0.981 35.542 1.00 95.00 242 LEU A N 1
ATOM 1885 C CA . LEU A 1 242 ? -26.442 -0.876 34.980 1.00 95.00 242 LEU A CA 1
ATOM 1886 C C . LEU A 1 242 ? -27.281 -2.143 35.204 1.00 95.00 242 LEU A C 1
ATOM 1888 O O . LEU A 1 242 ? -28.508 -2.068 35.267 1.00 95.00 242 LEU A O 1
ATOM 1892 N N . LYS A 1 243 ? -26.643 -3.313 35.296 1.00 93.19 243 LYS A N 1
ATOM 1893 C CA . LYS A 1 243 ? -27.333 -4.565 35.625 1.00 93.19 243 LYS A CA 1
ATOM 1894 C C . LYS A 1 243 ? -27.743 -4.614 37.089 1.00 93.19 243 LYS A C 1
ATOM 1896 O O . LYS A 1 243 ? -28.892 -4.934 37.369 1.00 93.19 243 LYS A O 1
ATOM 1901 N N . GLU A 1 244 ? -26.841 -4.238 37.993 1.00 93.06 244 GLU A N 1
ATOM 1902 C CA . GLU A 1 244 ? -27.127 -4.179 39.431 1.00 93.06 244 GLU A CA 1
ATOM 1903 C C . GLU A 1 244 ? -28.301 -3.235 39.738 1.00 93.06 244 GLU A C 1
ATOM 1905 O O . GLU A 1 244 ? -29.199 -3.587 40.504 1.00 93.06 244 GLU A O 1
ATOM 1910 N N . GLU A 1 245 ? -28.347 -2.067 39.086 1.00 92.56 245 GLU A N 1
ATOM 1911 C CA . GLU A 1 245 ? -29.461 -1.117 39.211 1.00 92.56 245 GLU A CA 1
ATOM 1912 C C . GLU A 1 245 ? -30.803 -1.693 38.741 1.00 92.56 245 GLU A C 1
ATOM 1914 O O . GLU A 1 245 ? -31.844 -1.337 39.287 1.00 92.56 245 GLU A O 1
ATOM 1919 N N . ASN A 1 246 ? -30.804 -2.571 37.735 1.00 88.19 246 ASN A N 1
ATOM 1920 C CA . ASN A 1 246 ? -32.026 -3.201 37.240 1.00 88.19 246 ASN A CA 1
ATOM 1921 C C . ASN A 1 246 ? -32.510 -4.340 38.151 1.00 88.19 246 ASN A C 1
ATOM 1923 O O . ASN A 1 246 ? -33.718 -4.488 38.334 1.00 88.19 246 ASN A O 1
ATOM 1927 N N . ASP A 1 247 ? -31.597 -5.120 38.734 1.00 85.94 247 ASP A N 1
ATOM 1928 C CA . ASP A 1 247 ? -31.945 -6.258 39.597 1.00 85.94 247 ASP A CA 1
ATOM 1929 C C . ASP A 1 247 ? -32.519 -5.809 40.954 1.00 85.94 247 ASP A C 1
ATOM 1931 O O . ASP A 1 247 ? -33.370 -6.493 41.530 1.00 85.94 247 ASP A O 1
ATOM 1935 N N . GLY A 1 248 ? -32.097 -4.637 41.446 1.00 77.88 248 GLY A N 1
ATOM 1936 C CA . GLY A 1 248 ? -32.558 -4.045 42.708 1.00 77.88 248 GLY A CA 1
ATOM 1937 C C . GLY A 1 248 ? -33.952 -3.401 42.674 1.00 77.88 248 GLY A C 1
ATOM 1938 O O . GLY A 1 248 ? -34.386 -2.867 43.692 1.00 77.88 248 GLY A O 1
ATOM 1939 N N . VAL A 1 249 ? -34.647 -3.421 41.532 1.00 67.12 249 VAL A N 1
ATOM 1940 C CA . VAL A 1 249 ? -35.990 -2.823 41.354 1.00 67.12 249 VAL A CA 1
ATOM 1941 C C . VAL A 1 249 ? -37.117 -3.869 41.483 1.00 67.12 249 VAL A C 1
ATOM 1943 O O . VAL A 1 249 ? -38.278 -3.556 41.224 1.00 67.12 249 VAL A O 1
ATOM 1946 N N . ASN A 1 250 ? -36.799 -5.097 41.910 1.00 50.56 250 ASN A N 1
ATOM 1947 C CA . ASN A 1 250 ? -37.786 -6.157 42.164 1.00 50.56 250 ASN A CA 1
ATOM 1948 C C . ASN A 1 250 ? -38.503 -6.023 43.512 1.00 50.56 250 ASN A C 1
ATOM 1950 O O . ASN A 1 250 ? -37.815 -5.824 44.539 1.00 50.56 250 ASN A O 1
#

Organism: NCBI:txid412755